Protein AF-A0A0F9THW4-F1 (afdb_monomer_lite)

Organism: NCBI:txid412755

Sequence (220 aa):
MDGPTQDQDSSSGDSSGDGAGTSNLKYTEEQGRTMVSDALAAAGRTDADLGAREQRLKDGELKTADDRAAWRRERDDADLEDARDDPAKTTSVNARIKAGAQADKIASQDQEIERLKAEGTADKTKLAEGTSKESAATLATKYGVSAVTLLESTDGSTAAMDKLAKQLRPVGEAQEPYSGITEGGGNTTEGEIMDAYNADPKNPAARAAYNKLREDKGWV

Structure (mmCIF, N/CA/C/O backbone):
data_AF-A0A0F9THW4-F1
#
_entry.id   AF-A0A0F9THW4-F1
#
loop_
_atom_site.group_PDB
_atom_site.id
_atom_site.type_symbol
_atom_site.label_atom_id
_atom_site.label_alt_id
_atom_site.label_comp_id
_atom_site.label_asym_id
_atom_site.label_entity_id
_atom_site.label_seq_id
_atom_site.pdbx_PDB_ins_code
_atom_site.Cartn_x
_atom_site.Cartn_y
_atom_site.Cartn_z
_atom_site.occupancy
_atom_site.B_iso_or_equiv
_atom_site.auth_seq_id
_atom_site.auth_comp_id
_atom_site.auth_asym_id
_atom_site.auth_atom_id
_atom_site.pdbx_PDB_model_num
ATOM 1 N N . MET A 1 1 ? 65.509 -1.013 12.011 1.00 37.28 1 MET A N 1
ATOM 2 C CA . MET A 1 1 ? 66.177 -0.089 12.944 1.00 37.28 1 MET A CA 1
ATOM 3 C C . MET A 1 1 ? 65.865 1.318 12.476 1.00 37.28 1 MET A C 1
ATOM 5 O O . MET A 1 1 ? 66.139 1.577 11.315 1.00 37.28 1 MET A O 1
ATOM 9 N N . ASP A 1 2 ? 65.246 2.256 13.180 1.00 47.12 2 ASP A N 1
ATOM 10 C CA . ASP A 1 2 ? 64.588 2.387 14.491 1.00 47.12 2 ASP A CA 1
ATOM 11 C C . ASP A 1 2 ? 63.723 3.663 14.312 1.00 47.12 2 ASP A C 1
ATOM 13 O O . ASP A 1 2 ? 64.188 4.617 13.696 1.00 47.12 2 ASP A O 1
ATOM 17 N N . GLY A 1 3 ? 62.397 3.628 14.465 1.00 35.12 3 GLY A N 1
ATOM 18 C CA . GLY A 1 3 ? 61.685 3.959 15.707 1.00 35.12 3 GLY A CA 1
ATOM 19 C C . GLY A 1 3 ? 61.376 5.473 15.806 1.00 35.12 3 GLY A C 1
ATOM 20 O O . GLY A 1 3 ? 62.322 6.254 15.858 1.00 35.12 3 GLY A O 1
ATOM 21 N N . PRO A 1 4 ? 60.104 5.933 15.827 1.00 46.00 4 PRO A N 1
ATOM 22 C CA . PRO A 1 4 ? 59.799 7.334 16.123 1.00 46.00 4 PRO A CA 1
ATOM 23 C C . PRO A 1 4 ? 60.080 7.649 17.600 1.00 46.00 4 PRO A C 1
ATOM 25 O O . PRO A 1 4 ? 59.631 6.935 18.496 1.00 46.00 4 PRO A O 1
ATOM 28 N N . THR A 1 5 ? 60.841 8.720 17.828 1.00 49.75 5 THR A N 1
ATOM 29 C CA . THR A 1 5 ? 61.233 9.245 19.139 1.00 49.75 5 THR A CA 1
ATOM 30 C C . THR A 1 5 ? 60.027 9.734 19.930 1.00 49.75 5 THR A C 1
ATOM 32 O O . THR A 1 5 ? 59.221 10.537 19.463 1.00 49.75 5 THR A O 1
ATOM 35 N N . GLN A 1 6 ? 59.940 9.204 21.142 1.00 40.69 6 GLN A N 1
ATOM 36 C CA . GLN A 1 6 ? 58.952 9.473 22.165 1.00 40.69 6 GLN A CA 1
ATOM 37 C C . GLN A 1 6 ? 59.560 10.505 23.121 1.00 40.69 6 GLN A C 1
ATOM 39 O O . GLN A 1 6 ? 60.427 10.149 23.913 1.00 40.69 6 GLN A O 1
ATOM 44 N N . ASP A 1 7 ? 59.120 11.760 23.048 1.00 40.72 7 ASP A N 1
ATOM 45 C CA . ASP A 1 7 ? 59.420 12.742 24.089 1.00 40.72 7 ASP A CA 1
ATOM 46 C C . ASP A 1 7 ? 58.301 12.700 25.131 1.00 40.72 7 ASP A C 1
ATOM 48 O O . ASP A 1 7 ? 57.157 13.098 24.896 1.00 40.72 7 ASP A O 1
ATOM 52 N N . GLN A 1 8 ? 58.651 12.130 26.283 1.00 45.66 8 GLN A N 1
ATOM 53 C CA . GLN A 1 8 ? 57.962 12.344 27.543 1.00 45.66 8 GLN A CA 1
ATOM 54 C C . GLN A 1 8 ? 58.295 13.753 28.031 1.00 45.66 8 GLN A C 1
ATOM 56 O O . GLN A 1 8 ? 59.467 14.112 28.078 1.00 45.66 8 GLN A O 1
ATOM 61 N N . ASP A 1 9 ? 57.299 14.482 28.531 1.00 35.84 9 ASP A N 1
ATOM 62 C CA . ASP A 1 9 ? 57.560 15.244 29.742 1.00 35.84 9 ASP A CA 1
ATOM 63 C C . ASP A 1 9 ? 56.362 15.263 30.685 1.00 35.84 9 ASP A C 1
ATOM 65 O O . ASP A 1 9 ? 55.194 15.230 30.293 1.00 35.84 9 ASP A O 1
ATOM 69 N N . SER A 1 10 ? 56.717 15.185 31.958 1.00 44.88 10 SER A N 1
ATOM 70 C CA . SER A 1 10 ? 55.904 14.695 33.062 1.00 44.88 10 SER A CA 1
ATOM 71 C C . SER A 1 10 ? 55.346 15.846 33.889 1.00 44.88 10 SER A C 1
ATOM 73 O O . SER A 1 10 ? 56.025 16.843 34.101 1.00 44.88 10 SER A O 1
ATOM 75 N N . SER A 1 11 ? 54.164 15.664 34.480 1.00 38.81 11 SER A N 1
ATOM 76 C CA . SER A 1 11 ? 53.832 16.332 35.745 1.00 38.81 11 SER A CA 1
ATOM 77 C C . SER A 1 11 ? 52.750 15.566 36.504 1.00 38.81 11 SER A C 1
ATOM 79 O O . SER A 1 11 ? 51.558 15.827 36.380 1.00 38.81 11 SER A O 1
ATOM 81 N N . SER A 1 12 ? 53.227 14.592 37.273 1.00 41.94 12 SER A N 1
ATOM 82 C CA . SER A 1 12 ? 52.948 14.363 38.694 1.00 41.94 12 SER A CA 1
ATOM 83 C C . SER A 1 12 ? 51.669 14.960 39.295 1.00 41.94 12 SER A C 1
ATOM 85 O O . SER A 1 12 ? 51.526 16.172 39.436 1.00 41.94 12 SER A O 1
ATOM 87 N N . GLY A 1 13 ? 50.823 14.066 39.802 1.00 34.03 13 GLY A N 1
ATOM 88 C CA . GLY A 1 13 ? 49.723 14.368 40.710 1.00 34.03 13 GLY A CA 1
ATOM 89 C C . GLY A 1 13 ? 49.216 13.087 41.364 1.00 34.03 13 GLY A C 1
ATOM 90 O O . GLY A 1 13 ? 48.126 12.625 41.049 1.00 34.03 13 GLY A O 1
ATOM 91 N N . ASP A 1 14 ? 50.045 12.482 42.216 1.00 39.62 14 ASP A N 1
ATOM 92 C CA . ASP A 1 14 ? 49.635 11.409 43.123 1.00 39.62 14 ASP A CA 1
ATOM 93 C C . ASP A 1 14 ? 48.741 11.996 44.225 1.00 39.62 14 ASP A C 1
ATOM 95 O O . ASP A 1 14 ? 49.124 12.924 44.942 1.00 39.62 14 ASP A O 1
ATOM 99 N N . SER A 1 15 ? 47.534 11.460 44.352 1.00 38.12 15 SER A N 1
ATOM 100 C CA . SER A 1 15 ? 46.814 11.413 45.620 1.00 38.12 15 SER A CA 1
ATOM 101 C C . SER A 1 15 ? 45.887 10.213 45.590 1.00 38.12 15 SER A C 1
ATOM 103 O O . SER A 1 15 ? 44.735 10.273 45.163 1.00 38.12 15 SER A O 1
ATOM 105 N N . SER A 1 16 ? 46.451 9.105 46.052 1.00 45.12 16 SER A N 1
ATOM 106 C CA . SER A 1 16 ? 45.721 7.990 46.640 1.00 45.12 16 SER A CA 1
ATOM 107 C C . SER A 1 16 ? 44.689 8.501 47.656 1.00 45.12 16 SER A C 1
ATOM 109 O O . SER A 1 16 ? 45.030 9.226 48.591 1.00 45.12 16 SER A O 1
ATOM 111 N N . GLY A 1 17 ? 43.428 8.116 47.471 1.00 33.97 17 GLY A N 1
ATOM 112 C CA . GLY A 1 17 ? 42.329 8.426 48.378 1.00 33.97 17 GLY A CA 1
ATOM 113 C C . GLY A 1 17 ? 41.222 7.393 48.232 1.00 33.97 17 GLY A C 1
ATOM 114 O O . GLY A 1 17 ? 40.386 7.491 47.338 1.00 33.97 17 GLY A O 1
ATOM 115 N N . ASP A 1 18 ? 41.266 6.391 49.108 1.00 40.03 18 ASP A N 1
ATOM 116 C CA . ASP A 1 18 ? 40.195 5.446 49.402 1.00 40.03 18 ASP A CA 1
ATOM 117 C C . ASP A 1 18 ? 38.815 6.110 49.465 1.00 40.03 18 ASP A C 1
ATOM 119 O O . ASP A 1 18 ? 38.633 7.158 50.086 1.00 40.03 18 ASP A O 1
ATOM 123 N N . GLY A 1 19 ? 37.806 5.442 48.907 1.00 35.78 19 GLY A N 1
ATOM 124 C CA . GLY A 1 19 ? 36.423 5.817 49.161 1.00 35.78 19 GLY A CA 1
ATOM 125 C C . GLY A 1 19 ? 35.458 5.304 48.113 1.00 35.78 19 GLY A C 1
ATOM 126 O O . GLY A 1 19 ? 35.061 6.036 47.211 1.00 35.78 19 GLY A O 1
ATOM 127 N N . ALA A 1 20 ? 35.011 4.060 48.279 1.00 48.88 20 ALA A N 1
ATOM 128 C CA . ALA A 1 20 ? 33.739 3.609 47.737 1.00 48.88 20 ALA A CA 1
ATOM 129 C C . ALA A 1 20 ? 32.611 4.490 48.309 1.00 48.88 20 ALA A C 1
ATOM 131 O O . ALA A 1 20 ? 32.015 4.189 49.339 1.00 48.88 20 ALA A O 1
ATOM 132 N N . GLY A 1 21 ? 32.344 5.616 47.654 1.00 35.38 21 GLY A N 1
ATOM 133 C CA . GLY A 1 21 ? 31.157 6.420 47.874 1.00 35.38 21 GLY A CA 1
ATOM 134 C C . GLY A 1 21 ? 30.058 5.907 46.961 1.00 35.38 21 GLY A C 1
ATOM 135 O O . GLY A 1 21 ? 29.957 6.339 45.816 1.00 35.38 21 GLY A O 1
ATOM 136 N N . THR A 1 22 ? 29.215 5.006 47.461 1.00 48.41 22 THR A N 1
ATOM 137 C CA . THR A 1 22 ? 27.848 4.864 46.951 1.00 48.41 22 THR A CA 1
ATOM 138 C C . THR A 1 22 ? 27.136 6.176 47.264 1.00 48.41 22 THR A C 1
ATOM 140 O O . THR A 1 22 ? 26.504 6.355 48.304 1.00 48.41 22 THR A O 1
ATOM 143 N N . SER A 1 23 ? 27.347 7.168 46.399 1.00 46.22 23 SER A N 1
ATOM 144 C CA . SER A 1 23 ? 26.672 8.447 46.488 1.00 46.22 23 SER A CA 1
ATOM 145 C C . SER A 1 23 ? 25.184 8.165 46.362 1.00 46.22 23 SER A C 1
ATOM 147 O O . SER A 1 23 ? 24.678 7.663 45.362 1.00 46.22 23 SER A O 1
ATOM 149 N N . ASN A 1 24 ? 24.502 8.422 47.467 1.00 46.53 24 ASN A N 1
ATOM 150 C CA . ASN A 1 24 ? 23.068 8.347 47.620 1.00 46.53 24 ASN A CA 1
ATOM 151 C C . ASN A 1 24 ? 22.466 9.402 46.671 1.00 46.53 24 ASN A C 1
ATOM 153 O O . ASN A 1 24 ? 22.269 10.553 47.066 1.00 46.53 24 ASN A O 1
ATOM 157 N N . LEU A 1 25 ? 22.279 9.055 45.390 1.00 47.03 25 LEU A N 1
ATOM 158 C CA . LEU A 1 25 ? 21.633 9.919 44.404 1.00 47.03 25 LEU A CA 1
ATOM 159 C C . LEU A 1 25 ? 20.165 10.066 44.810 1.00 47.03 25 LEU A C 1
ATOM 161 O O . LEU A 1 25 ? 19.300 9.280 44.428 1.00 47.03 25 LEU A O 1
ATOM 165 N N . LYS A 1 26 ? 19.879 11.100 45.604 1.00 50.25 26 LYS A N 1
ATOM 166 C CA . LYS A 1 26 ? 18.537 11.666 45.691 1.00 50.25 26 LYS A CA 1
ATOM 167 C C . LYS A 1 26 ? 18.220 12.269 44.325 1.00 50.25 26 LYS A C 1
ATOM 169 O O . LYS A 1 26 ? 18.555 13.422 44.077 1.00 50.25 26 LYS A O 1
ATOM 174 N N . TYR A 1 27 ? 17.605 11.473 43.454 1.00 47.34 27 TYR A N 1
ATOM 175 C CA . TYR A 1 27 ? 16.970 11.960 42.234 1.00 47.34 27 TYR A CA 1
ATOM 176 C C . TYR A 1 27 ? 15.921 12.998 42.636 1.00 47.34 27 TYR A C 1
ATOM 178 O O . TYR A 1 27 ? 14.891 12.662 43.220 1.00 47.34 27 TYR A O 1
ATOM 186 N N . THR A 1 28 ? 16.205 14.273 42.390 1.00 59.62 28 THR A N 1
ATOM 187 C CA . THR A 1 28 ? 15.199 15.328 42.506 1.00 59.62 28 THR A CA 1
ATOM 188 C C . THR A 1 28 ? 14.277 15.248 41.290 1.00 59.62 28 THR A C 1
ATOM 190 O O . THR A 1 28 ? 14.714 14.899 40.194 1.00 59.62 28 THR A O 1
ATOM 193 N N . GLU A 1 29 ? 12.988 15.559 41.455 1.00 56.59 29 GLU A N 1
ATOM 194 C CA . GLU A 1 29 ? 11.997 15.497 40.362 1.00 56.59 29 GLU A CA 1
ATOM 195 C C . GLU A 1 29 ? 12.420 16.306 39.119 1.00 56.59 29 GLU A C 1
ATOM 197 O O . GLU A 1 29 ? 12.074 15.957 37.990 1.00 56.59 29 GLU A O 1
ATOM 202 N N . GLU A 1 30 ? 13.225 17.351 39.313 1.00 54.59 30 GLU A N 1
ATOM 203 C CA . GLU A 1 30 ? 13.830 18.158 38.251 1.00 54.59 30 GLU A CA 1
ATOM 204 C C . GLU A 1 30 ? 14.810 17.363 37.372 1.00 54.59 30 GLU A C 1
ATOM 206 O O . GLU A 1 30 ? 14.763 17.485 36.150 1.00 54.59 30 GLU A O 1
ATOM 211 N N . GLN A 1 31 ? 15.634 16.491 37.965 1.00 53.62 31 GLN A N 1
ATOM 212 C CA . GLN A 1 31 ? 16.560 15.616 37.230 1.00 53.62 31 GLN A CA 1
ATOM 213 C C . GLN A 1 31 ? 15.820 14.514 36.461 1.00 53.62 31 GLN A C 1
ATOM 215 O O . GLN A 1 31 ? 16.242 14.115 35.377 1.00 53.62 31 GLN A O 1
ATOM 220 N N . GLY A 1 32 ? 14.682 14.048 36.987 1.00 54.19 32 GLY A N 1
ATOM 221 C CA . GLY A 1 32 ? 13.805 13.120 36.270 1.00 54.19 32 GLY A CA 1
ATOM 222 C C . GLY A 1 32 ? 13.195 13.757 35.019 1.00 54.19 32 GLY A C 1
ATOM 223 O O . GLY A 1 32 ? 13.164 13.136 33.960 1.00 54.19 32 GLY A O 1
ATOM 224 N N . ARG A 1 33 ? 12.765 15.023 35.105 1.00 53.59 33 ARG A N 1
ATOM 225 C CA . ARG A 1 33 ? 12.192 15.750 33.960 1.00 53.59 33 ARG A CA 1
ATOM 226 C C . ARG A 1 33 ? 13.216 16.029 32.864 1.00 53.59 33 ARG A C 1
ATOM 228 O O . ARG A 1 33 ? 12.872 15.895 31.692 1.00 53.59 33 ARG A O 1
ATOM 235 N N . THR A 1 34 ? 14.454 16.377 33.214 1.00 55.88 34 THR A N 1
ATOM 236 C CA . THR A 1 34 ? 15.512 16.599 32.216 1.00 55.88 34 THR A CA 1
ATOM 237 C C . THR A 1 34 ? 15.933 15.299 31.540 1.00 55.88 34 THR A C 1
ATOM 239 O O . THR A 1 34 ? 16.012 15.271 30.319 1.00 55.88 34 THR A O 1
ATOM 242 N N . MET A 1 35 ? 16.079 14.196 32.282 1.00 55.66 35 MET A N 1
ATOM 243 C CA . MET A 1 35 ? 16.373 12.887 31.683 1.00 55.66 35 MET A CA 1
ATOM 244 C C . MET A 1 35 ? 15.248 12.376 30.777 1.00 55.66 35 MET A C 1
ATOM 246 O O . MET A 1 35 ? 15.527 11.831 29.713 1.00 55.66 35 MET A O 1
ATOM 250 N N . VAL A 1 36 ? 13.980 12.574 31.154 1.00 58.28 36 VAL A N 1
ATOM 251 C CA . VAL A 1 36 ? 12.833 12.229 30.297 1.00 58.28 36 VAL A CA 1
ATOM 252 C C . VAL A 1 36 ? 12.801 13.118 29.051 1.00 58.28 36 VAL A C 1
ATOM 254 O O . VAL A 1 36 ? 12.586 12.609 27.956 1.00 58.28 36 VAL A O 1
ATOM 257 N N . SER A 1 37 ? 13.074 14.419 29.185 1.00 58.59 37 SER A N 1
ATOM 258 C CA . SER A 1 37 ? 13.155 15.349 28.052 1.00 58.59 37 SER A CA 1
ATOM 259 C C . SER A 1 37 ? 14.304 15.006 27.100 1.00 58.59 37 SER A C 1
ATOM 261 O O . SER A 1 37 ? 14.118 15.050 25.886 1.00 58.59 37 SER A O 1
ATOM 263 N N . ASP A 1 38 ? 15.468 14.628 27.625 1.00 55.91 38 ASP A N 1
ATOM 264 C CA . ASP A 1 38 ? 16.627 14.231 26.824 1.00 55.91 38 ASP A CA 1
ATOM 265 C C . ASP A 1 38 ? 16.417 12.868 26.162 1.00 55.91 38 ASP A C 1
ATOM 267 O O . ASP A 1 38 ? 16.781 12.695 25.001 1.00 55.91 38 ASP A O 1
ATOM 271 N N . ALA A 1 39 ? 15.768 11.919 26.843 1.00 57.22 39 ALA A N 1
ATOM 272 C CA . ALA A 1 39 ? 15.384 10.638 26.257 1.00 57.22 39 ALA A CA 1
ATOM 273 C C . ALA A 1 39 ? 14.330 10.808 25.150 1.00 57.22 39 ALA A C 1
ATOM 275 O O . ALA A 1 39 ? 14.456 10.188 24.096 1.00 57.22 39 ALA A O 1
ATOM 276 N N . LEU A 1 40 ? 13.334 11.684 25.336 1.00 59.38 40 LEU A N 1
ATOM 277 C CA . LEU A 1 40 ? 12.359 12.023 24.292 1.00 59.38 40 LEU A CA 1
ATOM 278 C C . LEU A 1 40 ? 13.002 12.779 23.124 1.00 59.38 40 LEU A C 1
ATOM 280 O O . LEU A 1 40 ? 12.673 12.513 21.970 1.00 59.38 40 LEU A O 1
ATOM 284 N N . ALA A 1 41 ? 13.939 13.690 23.392 1.00 58.97 41 ALA A N 1
ATOM 285 C CA . ALA A 1 41 ? 14.678 14.394 22.349 1.00 58.97 41 ALA A CA 1
ATOM 286 C C . ALA A 1 41 ? 15.615 13.450 21.580 1.00 58.97 41 ALA A C 1
ATOM 288 O O . ALA A 1 41 ? 15.739 13.567 20.361 1.00 58.97 41 ALA A O 1
ATOM 289 N N . ALA A 1 42 ? 16.253 12.498 22.264 1.00 58.41 42 ALA A N 1
ATOM 290 C CA . ALA A 1 42 ? 17.056 11.454 21.644 1.00 58.41 42 ALA A CA 1
ATOM 291 C C . ALA A 1 42 ? 16.184 10.522 20.793 1.00 58.41 42 ALA A C 1
ATOM 293 O O . ALA A 1 42 ? 16.520 10.293 19.634 1.00 58.41 42 ALA A O 1
ATOM 294 N N . ALA A 1 43 ? 15.037 10.064 21.303 1.00 58.53 43 ALA A N 1
ATOM 295 C CA . ALA A 1 43 ? 14.081 9.257 20.545 1.00 58.53 43 ALA A CA 1
ATOM 296 C C . ALA A 1 43 ? 13.591 9.995 19.285 1.00 58.53 43 ALA A C 1
ATOM 298 O O . ALA A 1 43 ? 13.730 9.474 18.184 1.00 58.53 43 ALA A O 1
ATOM 299 N N . GLY A 1 44 ? 13.168 11.259 19.411 1.00 60.16 44 GLY A N 1
ATOM 300 C CA . GLY A 1 44 ? 12.728 12.071 18.270 1.00 60.16 44 GLY A CA 1
ATOM 301 C C . GLY A 1 44 ? 13.830 12.363 17.241 1.00 60.16 44 GLY A C 1
ATOM 302 O O . GLY A 1 44 ? 13.559 12.430 16.044 1.00 60.16 44 GLY A O 1
ATOM 303 N N . ARG A 1 45 ? 15.094 12.493 17.673 1.00 60.62 45 ARG A N 1
ATOM 304 C CA . ARG A 1 45 ? 16.250 12.576 16.759 1.00 60.62 45 ARG A CA 1
ATOM 305 C C . ARG A 1 45 ? 16.521 11.248 16.054 1.00 60.62 45 ARG A C 1
ATOM 307 O O . ARG A 1 45 ? 16.913 11.263 14.894 1.00 60.62 45 ARG A O 1
ATOM 314 N N . THR A 1 46 ? 16.299 10.129 16.737 1.00 66.62 46 THR A N 1
ATOM 315 C CA . THR A 1 46 ? 16.494 8.783 16.180 1.00 66.62 46 THR A CA 1
ATOM 316 C C . THR A 1 46 ? 15.434 8.474 15.124 1.00 66.62 46 THR A C 1
ATOM 318 O O . THR A 1 46 ? 15.775 7.975 14.057 1.00 66.62 46 THR A O 1
ATOM 321 N N . ASP A 1 47 ? 14.179 8.858 15.363 1.00 63.34 47 ASP A N 1
ATOM 322 C CA . ASP A 1 47 ? 13.090 8.712 14.388 1.00 63.34 47 ASP A CA 1
ATOM 323 C C . ASP A 1 47 ? 13.311 9.587 13.146 1.00 63.34 47 ASP A C 1
ATOM 325 O O . ASP A 1 47 ? 13.122 9.135 12.016 1.00 63.34 47 ASP A O 1
ATOM 329 N N . ALA A 1 48 ? 13.773 10.828 13.333 1.00 67.44 48 ALA A N 1
ATOM 330 C CA . ALA A 1 48 ? 14.111 11.713 12.220 1.00 67.44 48 ALA A CA 1
ATOM 331 C C . ALA A 1 48 ? 15.299 11.188 11.393 1.00 67.44 48 ALA A C 1
ATOM 333 O O . ALA A 1 48 ? 15.281 11.278 10.164 1.00 67.44 48 ALA A O 1
ATOM 334 N N . ASP A 1 49 ? 16.319 10.624 12.045 1.00 64.69 49 ASP A N 1
ATOM 335 C CA . ASP A 1 49 ? 17.490 10.057 11.368 1.00 64.69 49 ASP A CA 1
ATOM 336 C C . ASP A 1 49 ? 17.155 8.740 10.647 1.00 64.69 49 ASP A C 1
ATOM 338 O O . ASP A 1 49 ? 17.606 8.511 9.522 1.00 64.69 49 ASP A O 1
ATOM 342 N N . LEU A 1 50 ? 16.282 7.911 11.230 1.00 66.12 50 LEU A N 1
ATOM 343 C CA . LEU A 1 50 ? 15.723 6.727 10.574 1.00 66.12 50 LEU A CA 1
ATOM 344 C C . LEU A 1 50 ? 14.909 7.108 9.336 1.00 66.12 50 LEU A C 1
ATOM 346 O O . LEU A 1 50 ? 15.174 6.564 8.266 1.00 66.12 50 LEU A O 1
ATOM 350 N N . GLY A 1 51 ? 14.007 8.088 9.444 1.00 70.06 51 GLY A N 1
ATOM 351 C CA . GLY A 1 51 ? 13.233 8.582 8.304 1.00 70.06 51 GLY A CA 1
ATOM 352 C C . GLY A 1 51 ? 14.122 9.164 7.200 1.00 70.06 51 GLY A C 1
ATOM 353 O O . GLY A 1 51 ? 13.951 8.845 6.024 1.00 70.06 51 GLY A O 1
ATOM 354 N N . ALA A 1 52 ? 15.143 9.949 7.559 1.00 67.12 52 ALA A N 1
ATOM 355 C CA . ALA A 1 52 ? 16.100 10.496 6.597 1.00 67.12 52 ALA A CA 1
ATOM 356 C C . ALA A 1 52 ? 16.949 9.406 5.920 1.00 67.12 52 ALA A C 1
ATOM 358 O O . ALA A 1 52 ? 17.260 9.503 4.729 1.00 67.12 52 ALA A O 1
ATOM 359 N N . ARG A 1 53 ? 17.333 8.356 6.653 1.00 63.06 53 ARG A N 1
ATOM 360 C CA . ARG A 1 53 ? 18.065 7.208 6.107 1.00 63.06 53 ARG A CA 1
ATOM 361 C C . ARG A 1 53 ? 17.191 6.377 5.173 1.00 63.06 53 ARG A C 1
ATOM 363 O O . ARG A 1 53 ? 17.656 5.999 4.102 1.00 63.06 53 ARG A O 1
ATOM 370 N N . GLU A 1 54 ? 15.949 6.124 5.555 1.00 69.88 54 GLU A N 1
ATOM 371 C CA . GLU A 1 54 ? 14.972 5.392 4.751 1.00 69.88 54 GLU A CA 1
ATOM 372 C C . GLU A 1 54 ? 14.666 6.143 3.449 1.00 69.88 54 GLU A C 1
ATOM 374 O O . GLU A 1 54 ? 14.681 5.558 2.368 1.00 69.88 54 GLU A O 1
ATOM 379 N N . GLN A 1 55 ? 14.537 7.468 3.523 1.00 68.12 55 GLN A N 1
ATOM 380 C CA . GLN A 1 55 ? 14.350 8.316 2.352 1.00 68.12 55 GLN A CA 1
ATOM 381 C C . GLN A 1 55 ? 15.586 8.344 1.443 1.00 68.12 55 GLN A C 1
ATOM 383 O O . GLN A 1 55 ? 15.449 8.202 0.235 1.00 68.12 55 GLN A O 1
ATOM 388 N N . ARG A 1 56 ? 16.807 8.407 1.996 1.00 63.78 56 ARG A N 1
ATOM 389 C CA . ARG A 1 56 ? 18.047 8.283 1.201 1.00 63.78 56 ARG A CA 1
ATOM 390 C C . ARG A 1 56 ? 18.187 6.922 0.522 1.00 63.78 56 ARG A C 1
ATOM 392 O O . ARG A 1 56 ? 18.681 6.866 -0.602 1.00 63.78 56 ARG A O 1
ATOM 399 N N . LEU A 1 57 ? 17.792 5.839 1.193 1.00 65.19 57 LEU A N 1
ATOM 400 C CA . LEU A 1 57 ? 17.786 4.496 0.608 1.00 65.19 57 LEU A CA 1
ATOM 401 C C . LEU A 1 57 ? 16.780 4.420 -0.542 1.00 65.19 57 LEU A C 1
ATOM 403 O O . LEU A 1 57 ? 17.140 3.976 -1.627 1.00 65.19 57 LEU A O 1
ATOM 407 N N . LYS A 1 58 ? 15.573 4.954 -0.340 1.00 67.62 58 LYS A N 1
ATOM 408 C CA . LYS A 1 58 ? 14.521 5.012 -1.358 1.00 67.62 58 LYS A CA 1
ATOM 409 C C . LYS A 1 58 ? 14.927 5.864 -2.563 1.00 67.62 58 LYS A C 1
ATOM 411 O O . LYS A 1 58 ? 14.777 5.431 -3.699 1.00 67.62 58 LYS A O 1
ATOM 416 N N . ASP A 1 59 ? 15.518 7.032 -2.326 1.00 65.88 59 ASP A N 1
ATOM 417 C CA . ASP A 1 59 ? 16.035 7.914 -3.377 1.00 65.88 59 ASP A CA 1
ATOM 418 C C . ASP A 1 59 ? 17.215 7.274 -4.131 1.00 65.88 59 ASP A C 1
ATOM 420 O O . ASP A 1 59 ? 17.361 7.456 -5.340 1.00 65.88 59 ASP A O 1
ATOM 424 N N . GLY A 1 60 ? 18.066 6.512 -3.434 1.00 61.78 60 GLY A N 1
ATOM 425 C CA . GLY A 1 60 ? 19.152 5.737 -4.037 1.00 61.78 60 GLY A CA 1
ATOM 426 C C . GLY A 1 60 ? 18.645 4.581 -4.903 1.00 61.78 60 GLY A C 1
ATOM 427 O O . GLY A 1 60 ? 19.129 4.384 -6.019 1.00 61.78 60 GLY A O 1
ATOM 428 N N . GLU A 1 61 ? 17.637 3.846 -4.436 1.00 64.00 61 GLU A N 1
ATOM 429 C CA . GLU A 1 61 ? 16.978 2.787 -5.206 1.00 64.00 61 GLU A CA 1
ATOM 430 C C . GLU A 1 61 ? 16.255 3.336 -6.438 1.00 64.00 61 GLU A C 1
ATOM 432 O O . GLU A 1 61 ? 16.386 2.753 -7.517 1.00 64.00 61 GLU A O 1
ATOM 437 N N . LEU A 1 62 ? 15.568 4.477 -6.305 1.00 60.59 62 LEU A N 1
ATOM 438 C CA . LEU A 1 62 ? 14.906 5.176 -7.410 1.00 60.59 62 LEU A CA 1
ATOM 439 C C . LEU A 1 62 ? 15.911 5.609 -8.480 1.00 60.59 62 LEU A C 1
ATOM 441 O O . LEU A 1 62 ? 15.729 5.263 -9.642 1.00 60.59 62 LEU A O 1
ATOM 445 N N . LYS A 1 63 ? 17.028 6.246 -8.096 1.00 63.91 63 LYS A N 1
ATOM 446 C CA . LYS A 1 63 ? 18.106 6.594 -9.042 1.00 63.91 63 LYS A CA 1
ATOM 447 C C . LYS A 1 63 ? 18.644 5.366 -9.773 1.00 63.91 63 LYS A C 1
ATOM 449 O O . LYS A 1 63 ? 18.774 5.374 -10.988 1.00 63.91 63 LYS A O 1
ATOM 454 N N . THR A 1 64 ? 18.867 4.269 -9.052 1.00 68.69 64 THR A N 1
ATOM 455 C CA . THR A 1 64 ? 19.364 3.021 -9.653 1.00 68.69 64 THR A CA 1
ATOM 456 C C . THR A 1 64 ? 18.321 2.360 -10.568 1.00 68.69 64 THR A C 1
ATOM 458 O O . THR A 1 64 ? 18.663 1.646 -11.513 1.00 68.69 64 THR A O 1
ATOM 461 N N . ALA A 1 65 ? 17.027 2.527 -10.288 1.00 71.50 65 ALA A N 1
ATOM 462 C CA . ALA A 1 65 ? 15.946 2.060 -11.151 1.00 71.50 65 ALA A CA 1
ATOM 463 C C . ALA A 1 65 ? 15.840 2.905 -12.430 1.00 71.50 65 ALA A C 1
ATOM 465 O O . ALA A 1 65 ? 15.785 2.328 -13.518 1.00 71.50 65 ALA A O 1
ATOM 466 N N . ASP A 1 66 ? 15.900 4.230 -12.307 1.00 73.81 66 ASP A N 1
ATOM 467 C CA . ASP A 1 66 ? 15.879 5.169 -13.431 1.00 73.81 66 ASP A CA 1
ATOM 468 C C . ASP A 1 66 ? 17.101 4.989 -14.341 1.00 73.81 66 ASP A C 1
ATOM 470 O O . ASP A 1 66 ? 16.946 4.891 -15.559 1.00 73.81 66 ASP A O 1
ATOM 474 N N . ASP A 1 67 ? 18.296 4.819 -13.769 1.00 73.12 67 ASP A N 1
ATOM 475 C CA . ASP A 1 67 ? 19.529 4.550 -14.520 1.00 73.12 67 ASP A CA 1
ATOM 476 C C . ASP A 1 67 ? 19.439 3.225 -15.295 1.00 73.12 67 ASP A C 1
ATOM 478 O O . ASP A 1 67 ? 19.825 3.135 -16.463 1.00 73.12 67 ASP A O 1
ATOM 482 N N . ARG A 1 68 ? 18.863 2.180 -14.684 1.00 72.25 68 ARG A N 1
ATOM 483 C CA . ARG A 1 68 ? 18.619 0.898 -15.368 1.00 72.25 68 ARG A CA 1
ATOM 484 C C . ARG A 1 68 ? 17.578 1.026 -16.475 1.00 72.25 68 ARG A C 1
ATOM 486 O O . ARG A 1 68 ? 17.720 0.368 -17.505 1.00 72.25 68 ARG A O 1
ATOM 493 N N . ALA A 1 69 ? 16.540 1.836 -16.282 1.00 79.00 69 ALA A N 1
ATOM 494 C CA . ALA A 1 69 ? 15.528 2.088 -17.301 1.00 79.00 69 ALA A CA 1
ATOM 495 C C . ALA A 1 69 ? 16.104 2.884 -18.483 1.00 79.00 69 ALA A C 1
ATOM 497 O O . ALA A 1 69 ? 15.829 2.547 -19.634 1.00 79.00 69 ALA A O 1
ATOM 498 N N . ALA A 1 70 ? 16.940 3.888 -18.210 1.00 77.50 70 ALA A N 1
ATOM 499 C CA . ALA A 1 70 ? 17.656 4.650 -19.226 1.00 77.50 70 ALA A CA 1
ATOM 500 C C . ALA A 1 70 ? 18.597 3.750 -20.039 1.00 77.50 70 ALA A C 1
ATOM 502 O O . ALA A 1 70 ? 18.518 3.739 -21.264 1.00 77.50 70 ALA A O 1
ATOM 503 N N . TRP A 1 71 ? 19.392 2.912 -19.367 1.00 77.75 71 TRP A N 1
ATOM 504 C CA . TRP A 1 71 ? 20.297 1.971 -20.031 1.00 77.75 71 TRP A CA 1
ATOM 505 C C . TRP A 1 71 ? 19.560 0.939 -20.897 1.00 77.75 71 TRP A C 1
ATOM 507 O O . TRP A 1 71 ? 20.005 0.603 -21.993 1.00 77.75 71 TRP A O 1
ATOM 517 N N . ARG A 1 72 ? 18.401 0.441 -20.438 1.00 81.62 72 ARG A N 1
ATOM 518 C CA . ARG A 1 72 ? 17.554 -0.456 -21.245 1.00 81.62 72 ARG A CA 1
ATOM 519 C C . ARG A 1 72 ? 17.056 0.230 -22.515 1.00 81.62 72 ARG A C 1
ATOM 521 O O . ARG A 1 72 ? 17.156 -0.372 -23.577 1.00 81.62 72 ARG A O 1
ATOM 528 N N . ARG A 1 73 ? 16.568 1.473 -22.410 1.00 85.56 73 ARG A N 1
ATOM 529 C CA . ARG A 1 73 ? 16.110 2.253 -23.572 1.00 85.56 73 ARG A CA 1
ATOM 530 C C . ARG A 1 73 ? 17.238 2.500 -24.564 1.00 85.56 73 ARG A C 1
ATOM 532 O O . ARG A 1 73 ? 17.060 2.226 -25.739 1.00 85.56 73 ARG A O 1
ATOM 539 N N . GLU A 1 74 ? 18.405 2.920 -24.084 1.00 85.94 74 GLU A N 1
ATOM 540 C CA . GLU A 1 74 ? 19.577 3.149 -24.933 1.00 85.94 74 GLU A CA 1
ATOM 541 C C . GLU A 1 74 ? 19.985 1.878 -25.696 1.00 85.94 74 GLU A C 1
ATOM 543 O O . GLU A 1 74 ? 20.292 1.930 -26.886 1.00 85.94 74 GLU A O 1
ATOM 548 N N . ARG A 1 75 ? 19.917 0.710 -25.042 1.00 85.62 75 ARG A N 1
ATOM 549 C CA . ARG A 1 75 ? 20.189 -0.576 -25.694 1.00 85.62 75 ARG A CA 1
ATOM 550 C C . ARG A 1 75 ? 19.110 -0.975 -26.699 1.00 85.62 75 ARG A C 1
ATOM 552 O O . ARG A 1 75 ? 19.434 -1.526 -27.744 1.00 85.62 75 ARG A O 1
ATOM 559 N N . ASP A 1 76 ? 17.842 -0.745 -26.377 1.00 87.19 76 ASP A N 1
ATOM 560 C CA . ASP A 1 76 ? 16.727 -1.043 -27.278 1.00 87.19 76 ASP A CA 1
ATOM 561 C C . ASP A 1 76 ? 16.758 -0.146 -28.528 1.00 87.19 76 ASP A C 1
ATOM 563 O O . ASP A 1 76 ? 16.519 -0.641 -29.629 1.00 87.19 76 ASP A O 1
ATOM 567 N 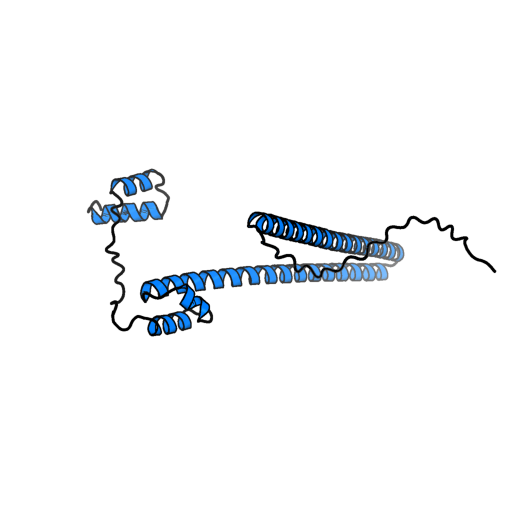N . ASP A 1 77 ? 17.133 1.127 -28.381 1.00 87.69 77 ASP A N 1
ATOM 568 C CA . ASP A 1 77 ? 17.326 2.064 -29.492 1.00 87.69 77 ASP A CA 1
ATOM 569 C C . ASP A 1 77 ? 18.529 1.660 -30.363 1.00 87.69 77 ASP A C 1
ATOM 571 O O . ASP A 1 77 ? 18.434 1.655 -31.592 1.00 87.69 77 ASP A O 1
ATOM 575 N N . ALA A 1 78 ? 19.640 1.245 -29.744 1.00 87.38 78 ALA A N 1
ATOM 576 C CA . ALA A 1 78 ? 20.803 0.724 -30.465 1.00 87.38 78 ALA A CA 1
ATOM 577 C C . ALA A 1 78 ? 20.483 -0.572 -31.236 1.00 87.38 78 ALA A C 1
ATOM 579 O O . ALA A 1 78 ? 20.869 -0.710 -32.397 1.00 87.38 78 ALA A O 1
ATOM 580 N N . ASP A 1 79 ? 19.739 -1.497 -30.621 1.00 85.06 79 ASP A N 1
ATOM 581 C CA . ASP A 1 79 ? 19.309 -2.750 -31.255 1.00 85.06 79 ASP A CA 1
ATOM 582 C C . ASP A 1 79 ? 18.332 -2.494 -32.425 1.00 85.06 79 ASP A C 1
ATOM 584 O O . ASP A 1 79 ? 18.304 -3.265 -33.387 1.00 85.06 79 ASP A O 1
ATOM 588 N N . LEU A 1 80 ? 17.524 -1.427 -32.365 1.00 88.94 80 LEU A N 1
ATOM 589 C CA . LEU A 1 80 ? 16.646 -1.012 -33.465 1.00 88.94 80 LEU A CA 1
ATOM 590 C C . LEU A 1 80 ? 17.422 -0.391 -34.631 1.00 88.94 80 LEU A C 1
ATOM 592 O O . LEU A 1 80 ? 17.099 -0.690 -35.781 1.00 88.94 80 LEU A O 1
ATOM 596 N N . GLU A 1 81 ? 18.438 0.432 -34.358 1.00 88.06 81 GLU A N 1
ATOM 597 C CA . GLU A 1 81 ? 19.272 1.019 -35.415 1.00 88.06 81 GLU A CA 1
ATOM 598 C C . GLU A 1 81 ? 20.124 -0.055 -36.117 1.00 88.06 81 GLU A C 1
ATOM 600 O O . GLU A 1 81 ? 20.223 -0.040 -37.342 1.00 88.06 81 GLU A O 1
ATOM 605 N N . ASP A 1 82 ? 20.654 -1.047 -35.387 1.00 87.56 82 ASP A N 1
ATOM 606 C CA . ASP A 1 82 ? 21.370 -2.195 -35.981 1.00 87.56 82 ASP A CA 1
ATOM 607 C C . ASP A 1 82 ? 20.447 -3.085 -36.836 1.00 87.56 82 ASP A C 1
ATOM 609 O O . ASP A 1 82 ? 20.842 -3.632 -37.868 1.00 87.56 82 ASP A O 1
ATOM 613 N N . ALA A 1 83 ? 19.177 -3.208 -36.440 1.00 88.44 83 ALA A N 1
ATOM 614 C CA . ALA A 1 83 ? 18.182 -3.999 -37.157 1.00 88.44 83 ALA A CA 1
ATOM 615 C C . ALA A 1 83 ? 17.501 -3.255 -38.319 1.00 88.44 83 ALA A C 1
ATOM 617 O O . ALA A 1 83 ? 16.697 -3.868 -39.023 1.00 88.44 83 ALA A O 1
ATOM 618 N N . ARG A 1 84 ? 17.805 -1.970 -38.537 1.00 87.69 84 ARG A N 1
ATOM 619 C CA . ARG A 1 84 ? 17.053 -1.053 -39.410 1.00 87.69 84 ARG A CA 1
ATOM 620 C C . ARG A 1 84 ? 16.822 -1.559 -40.836 1.00 87.69 84 ARG A C 1
ATOM 622 O O . ARG A 1 84 ? 15.740 -1.355 -41.385 1.00 87.69 84 ARG A O 1
ATOM 629 N N . ASP A 1 85 ? 17.814 -2.224 -41.421 1.00 92.50 85 ASP A N 1
ATOM 630 C CA . ASP A 1 85 ? 17.747 -2.738 -42.795 1.00 92.50 85 ASP A CA 1
ATOM 631 C C . ASP A 1 85 ? 17.242 -4.196 -42.875 1.00 92.50 85 ASP A C 1
ATOM 633 O O . ASP A 1 85 ? 17.098 -4.751 -43.966 1.00 92.50 85 ASP A O 1
ATOM 637 N N . ASP A 1 86 ? 16.937 -4.824 -41.733 1.00 90.75 86 ASP A N 1
ATOM 638 C CA . ASP A 1 86 ? 16.421 -6.191 -41.624 1.00 90.75 86 ASP A CA 1
ATOM 639 C C . ASP A 1 86 ? 15.016 -6.199 -40.975 1.00 90.75 86 ASP A C 1
ATOM 641 O O . ASP A 1 86 ? 14.864 -6.124 -39.745 1.00 90.75 86 ASP A O 1
ATOM 645 N N . PRO A 1 87 ? 13.949 -6.347 -41.784 1.00 88.75 87 PRO A N 1
ATOM 646 C CA . PRO A 1 87 ? 12.572 -6.361 -41.292 1.00 88.75 87 PRO A CA 1
ATOM 647 C C . PRO A 1 87 ? 12.277 -7.486 -40.289 1.00 88.75 87 PRO A C 1
ATOM 649 O O . PRO A 1 87 ? 11.436 -7.323 -39.396 1.00 88.75 87 PRO A O 1
ATOM 652 N N . ALA A 1 88 ? 12.954 -8.633 -40.410 1.00 88.75 88 ALA A N 1
ATOM 653 C CA . ALA A 1 88 ? 12.748 -9.768 -39.516 1.00 88.75 88 ALA A CA 1
ATOM 654 C C . ALA A 1 88 ? 13.366 -9.491 -38.139 1.00 88.75 88 ALA A C 1
ATOM 656 O O . ALA A 1 88 ? 12.714 -9.710 -37.112 1.00 88.75 88 ALA A O 1
ATOM 657 N N . LYS A 1 89 ? 14.578 -8.922 -38.106 1.00 85.81 89 LYS A N 1
ATOM 658 C CA . LYS A 1 89 ? 15.211 -8.481 -36.853 1.00 85.81 89 LYS A CA 1
ATOM 659 C C . LYS A 1 89 ? 14.447 -7.337 -36.199 1.00 85.81 89 LYS A C 1
ATOM 661 O O . LYS A 1 89 ? 14.184 -7.408 -35.001 1.00 85.81 89 LYS A O 1
ATOM 666 N N . THR A 1 90 ? 13.993 -6.355 -36.976 1.00 89.69 90 THR A N 1
ATOM 667 C CA . THR A 1 90 ? 13.188 -5.234 -36.462 1.00 89.69 90 THR A CA 1
ATOM 668 C C . THR A 1 90 ? 11.908 -5.739 -35.787 1.00 89.69 90 THR A C 1
ATOM 670 O O . THR A 1 90 ? 11.530 -5.281 -34.706 1.00 89.69 90 THR A O 1
ATOM 673 N N . THR A 1 91 ? 11.241 -6.731 -36.384 1.00 90.62 91 THR A N 1
ATOM 674 C CA . THR A 1 91 ? 10.036 -7.345 -35.803 1.00 90.62 91 THR A CA 1
ATOM 675 C C . THR A 1 91 ? 10.344 -8.050 -34.480 1.00 90.62 91 THR A C 1
ATOM 677 O O . THR A 1 91 ? 9.605 -7.889 -33.508 1.00 90.62 91 THR A O 1
ATOM 680 N N . SER A 1 92 ? 11.455 -8.788 -34.419 1.00 89.38 92 SER A N 1
ATOM 681 C CA . SER A 1 92 ? 11.907 -9.475 -33.204 1.00 89.38 92 SER A CA 1
ATOM 682 C C . SER A 1 92 ? 12.253 -8.500 -32.071 1.00 89.38 92 SER A C 1
ATOM 684 O O . SER A 1 92 ? 11.819 -8.697 -30.934 1.00 89.38 92 SER A O 1
ATOM 686 N N . VAL A 1 93 ? 12.994 -7.427 -32.368 1.00 87.81 93 VAL A N 1
ATOM 687 C CA . VAL A 1 93 ? 13.362 -6.393 -31.384 1.00 87.81 93 VAL A CA 1
ATOM 688 C C . VAL A 1 93 ? 12.109 -5.693 -30.850 1.00 87.81 93 VAL A C 1
ATOM 690 O O . VAL A 1 93 ? 11.915 -5.613 -29.638 1.00 87.81 93 VAL A O 1
ATOM 693 N N . ASN A 1 94 ? 11.179 -5.311 -31.729 1.00 89.06 94 ASN A N 1
ATOM 694 C CA . ASN A 1 94 ? 9.903 -4.718 -31.323 1.00 89.06 94 ASN A CA 1
ATOM 695 C C . ASN A 1 94 ? 9.049 -5.648 -30.449 1.00 89.06 94 ASN A C 1
ATOM 697 O O . ASN A 1 94 ? 8.399 -5.189 -29.507 1.00 89.06 94 ASN A O 1
ATOM 701 N N . ALA A 1 95 ? 9.023 -6.952 -30.741 1.00 90.19 95 ALA A N 1
ATOM 702 C CA . ALA A 1 95 ? 8.310 -7.925 -29.916 1.00 90.19 95 ALA A CA 1
ATOM 703 C C . ALA A 1 95 ? 8.916 -8.017 -28.505 1.00 90.19 95 ALA A C 1
ATOM 705 O O . ALA A 1 95 ? 8.176 -8.032 -27.520 1.00 90.19 95 ALA A O 1
ATOM 706 N N . ARG A 1 96 ? 10.251 -8.003 -28.402 1.00 88.88 96 ARG A N 1
ATOM 707 C CA . ARG A 1 96 ? 10.976 -7.998 -27.125 1.00 88.88 96 ARG A CA 1
ATOM 708 C C . ARG A 1 96 ? 10.680 -6.741 -26.303 1.00 88.88 96 ARG A C 1
ATOM 710 O O . ARG A 1 96 ? 10.347 -6.867 -25.128 1.00 88.88 96 ARG A O 1
ATOM 717 N N . ILE A 1 97 ? 10.738 -5.559 -26.921 1.00 89.06 97 ILE A N 1
ATOM 718 C CA . ILE A 1 97 ? 10.429 -4.275 -26.264 1.00 89.06 97 ILE A CA 1
ATOM 719 C C . ILE A 1 97 ? 8.996 -4.290 -25.717 1.00 89.06 97 ILE A C 1
ATOM 721 O O . ILE A 1 97 ? 8.757 -3.955 -24.557 1.00 89.06 97 ILE A O 1
ATOM 725 N N . LYS A 1 98 ? 8.028 -4.748 -26.523 1.00 89.12 98 LYS A N 1
ATOM 726 C CA . LYS A 1 98 ? 6.623 -4.857 -26.099 1.00 89.12 98 LYS A CA 1
ATOM 727 C C . LYS A 1 98 ? 6.430 -5.831 -24.939 1.00 89.12 98 LYS A C 1
ATOM 729 O O . LYS A 1 98 ? 5.686 -5.514 -24.014 1.00 89.12 98 LYS A O 1
ATOM 734 N N . ALA A 1 99 ? 7.083 -6.991 -24.977 1.00 86.44 99 ALA A N 1
ATOM 735 C CA . ALA A 1 99 ? 7.018 -7.966 -23.891 1.00 86.44 99 ALA A CA 1
ATOM 736 C C . ALA A 1 99 ? 7.611 -7.399 -22.588 1.00 86.44 99 ALA A C 1
ATOM 738 O O . ALA A 1 99 ? 7.011 -7.558 -21.527 1.00 86.44 99 ALA A O 1
ATOM 739 N N . GLY A 1 100 ? 8.733 -6.675 -22.678 1.00 83.50 100 GLY A N 1
ATOM 740 C CA . GLY A 1 100 ? 9.331 -5.969 -21.542 1.00 83.50 100 GLY A CA 1
ATOM 741 C C . GLY A 1 100 ? 8.387 -4.927 -20.939 1.00 83.50 100 GLY A C 1
ATOM 742 O O . GLY A 1 100 ? 8.115 -4.964 -19.744 1.00 83.50 100 GLY A O 1
ATOM 743 N N . ALA A 1 101 ? 7.788 -4.073 -21.774 1.00 84.31 101 ALA A N 1
ATOM 744 C CA . ALA A 1 101 ? 6.831 -3.062 -21.319 1.00 84.31 101 ALA A CA 1
ATOM 745 C C . ALA A 1 101 ? 5.578 -3.669 -20.657 1.00 84.31 101 ALA A C 1
ATOM 747 O O . ALA A 1 101 ? 5.030 -3.103 -19.710 1.00 84.31 101 ALA A O 1
ATOM 748 N N . GLN A 1 102 ? 5.110 -4.826 -21.137 1.00 84.50 102 GLN A N 1
ATOM 749 C CA . GLN A 1 102 ? 4.014 -5.555 -20.495 1.00 84.50 102 GLN A CA 1
ATOM 750 C C . GLN A 1 102 ? 4.421 -6.124 -19.133 1.00 84.50 102 GLN A C 1
ATOM 752 O O . GLN A 1 102 ? 3.643 -6.014 -18.188 1.00 84.50 102 GLN A O 1
ATOM 757 N N . ALA A 1 103 ? 5.625 -6.688 -19.016 1.00 80.75 103 ALA A N 1
ATOM 758 C CA . ALA A 1 103 ? 6.143 -7.196 -17.748 1.00 80.75 103 ALA A CA 1
ATOM 759 C C . ALA A 1 103 ? 6.294 -6.077 -16.703 1.00 80.75 103 ALA A C 1
ATOM 761 O O . ALA A 1 103 ? 5.851 -6.245 -15.568 1.00 80.75 103 ALA A O 1
ATOM 762 N N . ASP A 1 104 ? 6.822 -4.914 -17.096 1.00 80.12 104 ASP A N 1
ATOM 763 C CA . ASP A 1 104 ? 6.953 -3.751 -16.209 1.00 80.12 104 ASP A CA 1
ATOM 764 C C . ASP A 1 104 ? 5.576 -3.235 -15.746 1.00 80.12 104 ASP A C 1
ATOM 766 O O . ASP A 1 104 ? 5.388 -2.888 -14.578 1.00 80.12 104 ASP A O 1
ATOM 770 N N . LYS A 1 105 ? 4.571 -3.245 -16.636 1.00 80.62 105 LYS A N 1
ATOM 771 C CA . LYS A 1 105 ? 3.191 -2.882 -16.281 1.00 80.62 105 LYS A CA 1
ATOM 772 C C . LYS A 1 105 ? 2.585 -3.847 -15.261 1.00 80.62 105 LYS A C 1
ATOM 774 O O . LYS A 1 105 ? 1.929 -3.389 -14.330 1.00 80.62 105 LYS A O 1
ATOM 7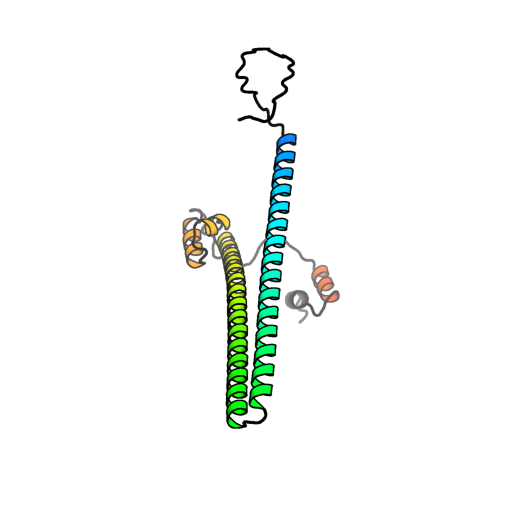79 N N . ILE A 1 106 ? 2.797 -5.152 -15.430 1.00 83.00 106 ILE A N 1
ATOM 780 C CA . ILE A 1 106 ? 2.327 -6.169 -14.478 1.00 83.00 106 ILE A CA 1
ATOM 781 C C . ILE A 1 106 ? 3.005 -5.961 -13.120 1.00 83.00 106 ILE A C 1
ATOM 783 O O . ILE A 1 106 ? 2.314 -5.873 -12.112 1.00 83.00 106 ILE A O 1
ATOM 787 N N . ALA A 1 107 ? 4.326 -5.770 -13.096 1.00 79.12 107 ALA A N 1
ATOM 788 C CA . ALA A 1 107 ? 5.066 -5.533 -11.858 1.00 79.12 107 ALA A CA 1
ATOM 789 C C . ALA A 1 107 ? 4.575 -4.279 -11.107 1.00 79.12 107 ALA A C 1
ATOM 791 O O . ALA A 1 107 ? 4.413 -4.308 -9.889 1.00 79.12 107 ALA A O 1
ATOM 792 N N . SER A 1 108 ? 4.280 -3.191 -11.828 1.00 78.81 108 SER A N 1
ATOM 793 C CA . SER A 1 108 ? 3.698 -1.982 -11.231 1.00 78.81 108 SER A CA 1
ATOM 794 C C . SER A 1 108 ? 2.292 -2.225 -10.667 1.00 78.81 108 SER A C 1
ATOM 796 O O . SER A 1 108 ? 1.964 -1.708 -9.600 1.00 78.81 108 SER A O 1
ATOM 798 N N . GLN A 1 109 ? 1.466 -3.024 -11.349 1.00 82.62 109 GLN A N 1
ATOM 799 C CA . GLN A 1 109 ? 0.141 -3.395 -10.850 1.00 82.62 109 GLN A CA 1
ATOM 800 C C . GLN A 1 109 ? 0.223 -4.278 -9.601 1.00 82.62 109 GLN A C 1
ATOM 802 O O . GLN A 1 109 ? -0.549 -4.065 -8.668 1.00 82.62 109 GLN A O 1
ATOM 807 N N . ASP A 1 110 ? 1.163 -5.222 -9.550 1.00 81.00 110 ASP A N 1
ATOM 808 C CA . ASP A 1 110 ? 1.368 -6.085 -8.385 1.00 81.00 110 ASP A CA 1
ATOM 809 C C . ASP A 1 110 ? 1.799 -5.277 -7.153 1.00 81.00 110 ASP A C 1
ATOM 811 O O . ASP A 1 110 ? 1.238 -5.470 -6.072 1.00 81.00 110 ASP A O 1
ATOM 815 N N . GLN A 1 111 ? 2.709 -4.309 -7.321 1.00 78.31 111 GLN A N 1
ATOM 816 C CA . GLN A 1 111 ? 3.099 -3.388 -6.245 1.00 78.31 111 GLN A CA 1
ATOM 817 C C . GLN A 1 111 ? 1.915 -2.560 -5.729 1.00 78.31 111 GLN A C 1
ATOM 819 O O . GLN A 1 111 ? 1.758 -2.390 -4.521 1.00 78.31 111 GLN A O 1
ATOM 824 N N . GLU A 1 112 ? 1.054 -2.066 -6.622 1.00 79.00 112 GLU A N 1
ATOM 825 C CA . GLU A 1 112 ? -0.134 -1.309 -6.220 1.00 79.00 112 GLU A CA 1
ATOM 826 C C . GLU A 1 112 ? -1.153 -2.194 -5.484 1.00 79.00 112 GLU A C 1
ATOM 828 O O . GLU A 1 112 ? -1.725 -1.780 -4.476 1.00 79.00 112 GLU A O 1
ATOM 833 N N . ILE A 1 113 ? -1.348 -3.440 -5.927 1.00 83.12 113 ILE A N 1
ATOM 834 C CA . ILE A 1 113 ? -2.195 -4.413 -5.223 1.00 83.12 113 ILE A CA 1
ATOM 835 C C . ILE A 1 113 ? -1.642 -4.700 -3.824 1.00 83.12 113 ILE A C 1
ATOM 837 O O . ILE A 1 113 ? -2.412 -4.800 -2.867 1.00 83.12 113 ILE A O 1
ATOM 841 N N . GLU A 1 114 ? -0.327 -4.850 -3.688 1.00 80.19 114 GLU A N 1
ATOM 842 C CA . GLU A 1 114 ? 0.322 -5.087 -2.401 1.00 80.19 114 GLU A CA 1
ATOM 843 C C . GLU A 1 114 ? 0.177 -3.881 -1.463 1.00 80.19 114 GLU A C 1
ATOM 845 O O . GLU A 1 114 ? -0.218 -4.054 -0.307 1.00 80.19 114 GLU A O 1
ATOM 850 N N . ARG A 1 115 ? 0.358 -2.657 -1.980 1.00 80.44 115 ARG A N 1
ATOM 851 C CA . ARG A 1 115 ? 0.102 -1.410 -1.243 1.00 80.44 115 ARG A CA 1
ATOM 852 C C . ARG A 1 115 ? -1.343 -1.330 -0.747 1.00 80.44 115 ARG A C 1
ATOM 854 O O . ARG A 1 115 ? -1.574 -1.118 0.442 1.00 80.44 115 ARG A O 1
ATOM 861 N N . LEU A 1 116 ? -2.316 -1.569 -1.628 1.00 76.62 116 LEU A N 1
ATOM 862 C CA . LEU A 1 116 ? -3.742 -1.546 -1.279 1.00 76.62 116 LEU A CA 1
ATOM 863 C C . LEU A 1 116 ? -4.116 -2.638 -0.267 1.00 76.62 116 LEU A C 1
ATOM 865 O O . LEU A 1 116 ? -4.964 -2.417 0.599 1.00 76.62 116 LEU A O 1
ATOM 869 N N . LYS A 1 117 ? -3.487 -3.819 -0.335 1.00 76.12 117 LYS A N 1
ATOM 870 C CA . LYS A 1 117 ? -3.665 -4.870 0.678 1.00 76.12 117 LYS A CA 1
ATOM 871 C C . LYS A 1 117 ? -3.125 -4.433 2.036 1.00 76.12 117 LYS A C 1
ATOM 873 O O . LYS A 1 117 ? -3.815 -4.638 3.033 1.00 76.12 117 LYS A O 1
ATOM 878 N N . ALA A 1 118 ? -1.937 -3.833 2.079 1.00 74.62 118 ALA A N 1
ATOM 879 C CA . ALA A 1 118 ? -1.349 -3.331 3.317 1.00 74.62 118 ALA A CA 1
ATOM 880 C C . ALA A 1 118 ? -2.242 -2.254 3.959 1.00 74.62 118 ALA A C 1
ATOM 882 O O . ALA A 1 118 ? -2.600 -2.370 5.134 1.00 74.62 118 ALA A O 1
ATOM 883 N N . GLU A 1 119 ? -2.710 -1.281 3.173 1.00 72.00 119 GLU A N 1
ATOM 884 C CA . GLU A 1 119 ? -3.646 -0.242 3.631 1.00 72.00 119 GLU A CA 1
ATOM 885 C C . GLU A 1 119 ? -4.966 -0.847 4.135 1.00 72.00 119 GLU A C 1
ATOM 887 O O . GLU A 1 119 ? -5.398 -0.574 5.257 1.00 72.00 119 GLU A O 1
ATOM 892 N N . GLY A 1 120 ? -5.552 -1.782 3.381 1.00 69.19 120 GLY A N 1
ATOM 893 C CA . GLY A 1 120 ? -6.790 -2.453 3.772 1.00 69.19 120 GLY A CA 1
ATOM 894 C C . GLY A 1 120 ? -6.678 -3.304 5.044 1.00 69.19 120 GLY A C 1
ATOM 895 O O . GLY A 1 120 ? -7.685 -3.520 5.720 1.00 69.19 120 GLY A O 1
ATOM 896 N N . THR A 1 121 ? -5.490 -3.803 5.401 1.00 66.75 121 THR A N 1
ATOM 897 C CA . THR A 1 121 ? -5.291 -4.509 6.681 1.00 66.75 121 THR A CA 1
ATOM 898 C C . THR A 1 121 ? -5.241 -3.561 7.874 1.00 66.75 121 THR A C 1
ATOM 900 O O . THR A 1 121 ? -5.835 -3.877 8.904 1.00 66.75 121 THR A O 1
ATOM 903 N N . ALA A 1 122 ? -4.618 -2.390 7.725 1.00 61.75 122 ALA A N 1
ATOM 904 C CA . ALA A 1 122 ? -4.546 -1.380 8.779 1.00 61.75 122 ALA A CA 1
ATOM 905 C C . ALA A 1 122 ? -5.919 -0.758 9.087 1.00 61.75 122 ALA A C 1
ATOM 907 O O . ALA A 1 122 ? -6.234 -0.475 10.243 1.00 61.75 122 ALA A O 1
ATOM 908 N N . ASP A 1 123 ? -6.763 -0.589 8.069 1.00 65.44 123 ASP A N 1
ATOM 909 C CA . ASP A 1 123 ? -8.118 -0.075 8.270 1.00 65.44 123 ASP A CA 1
ATOM 910 C C . ASP A 1 123 ? -9.034 -1.114 8.922 1.00 65.44 123 ASP A C 1
ATOM 912 O O . ASP A 1 123 ? -9.835 -0.770 9.790 1.00 65.44 123 ASP A O 1
ATOM 916 N N . LYS A 1 124 ? -8.883 -2.401 8.580 1.00 67.81 124 LYS A N 1
ATOM 917 C CA . LYS A 1 124 ? -9.666 -3.488 9.190 1.00 67.81 124 LYS A CA 1
ATOM 918 C C . LYS A 1 124 ? -9.362 -3.682 10.671 1.00 67.81 124 LYS A C 1
ATOM 920 O O . LYS A 1 124 ? -10.293 -3.941 11.430 1.00 67.81 124 LYS A O 1
ATOM 925 N N . THR A 1 125 ? -8.102 -3.565 11.091 1.00 70.25 125 THR A N 1
ATOM 926 C CA . THR A 1 125 ? -7.740 -3.677 12.513 1.00 70.25 125 THR A CA 1
ATOM 927 C C . THR A 1 125 ? -8.296 -2.507 13.315 1.00 70.25 125 THR A C 1
ATOM 929 O O . THR A 1 125 ? -8.937 -2.732 14.338 1.00 70.25 125 THR A O 1
ATOM 932 N N . LYS A 1 126 ? -8.178 -1.273 12.808 1.00 69.56 126 LYS A N 1
ATOM 933 C CA . LYS A 1 126 ? -8.784 -0.088 13.439 1.00 69.56 126 LYS A CA 1
ATOM 934 C C . LYS A 1 126 ? -10.306 -0.187 13.539 1.00 69.56 126 LYS A C 1
ATOM 936 O O . LYS A 1 126 ? -10.869 0.153 14.577 1.00 69.56 126 LYS A O 1
ATOM 941 N N . LEU A 1 127 ? -10.973 -0.671 12.488 1.00 71.25 127 LEU A N 1
ATOM 942 C CA . LEU A 1 127 ? -12.422 -0.891 12.505 1.00 71.25 127 LEU A CA 1
ATOM 943 C C . LEU A 1 127 ? -12.808 -1.954 13.535 1.00 71.25 127 LEU A C 1
ATOM 945 O O . LEU A 1 127 ? -13.696 -1.708 14.343 1.00 71.25 127 LEU A O 1
ATOM 949 N N . ALA A 1 128 ? -12.108 -3.092 13.560 1.00 73.81 128 ALA A N 1
ATOM 950 C CA . ALA A 1 128 ? -12.363 -4.165 14.518 1.00 73.81 128 ALA A CA 1
ATOM 951 C C . ALA A 1 128 ? -12.161 -3.711 15.975 1.00 73.81 128 ALA A C 1
ATOM 953 O O . ALA A 1 128 ? -12.985 -4.028 16.832 1.00 73.81 128 ALA A O 1
ATOM 954 N N . GLU A 1 129 ? -11.115 -2.927 16.254 1.00 78.81 129 GLU A N 1
ATOM 955 C CA . GLU A 1 129 ? -10.882 -2.325 17.572 1.00 78.81 129 GLU A CA 1
ATOM 956 C C . GLU A 1 129 ? -11.960 -1.304 17.957 1.00 78.81 129 GLU A C 1
ATOM 958 O O . GLU A 1 129 ? -12.356 -1.230 19.120 1.00 78.81 129 GLU A O 1
ATOM 963 N N . GLY A 1 130 ? -12.446 -0.508 17.002 1.00 77.56 130 GLY A N 1
ATOM 964 C CA . GLY A 1 130 ? -13.557 0.414 17.231 1.00 77.56 130 GLY A CA 1
ATOM 965 C C . GLY A 1 130 ? -14.843 -0.332 17.589 1.00 77.56 130 GLY A C 1
ATOM 966 O O . GLY A 1 130 ? -15.462 -0.055 18.616 1.00 77.56 130 GLY A O 1
ATOM 967 N N . THR A 1 131 ? -15.201 -1.345 16.795 1.00 81.00 131 THR A N 1
ATOM 968 C 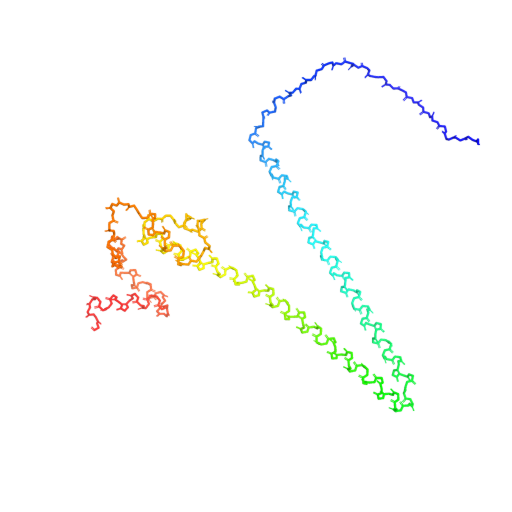CA . THR A 1 131 ? -16.422 -2.136 17.004 1.00 81.00 131 THR A CA 1
ATOM 969 C C . THR A 1 131 ? -16.379 -2.945 18.304 1.00 81.00 131 THR A C 1
ATOM 971 O O . THR A 1 131 ? -17.404 -3.081 18.980 1.00 81.00 131 THR A O 1
ATOM 974 N N . SER A 1 132 ? -15.211 -3.469 18.695 1.00 82.19 132 SER A N 1
ATOM 975 C CA . SER A 1 132 ? -15.063 -4.190 19.964 1.00 82.19 132 SER A CA 1
ATOM 976 C C . SER A 1 132 ? -15.219 -3.254 21.165 1.00 82.19 132 SER A C 1
ATOM 978 O O . SER A 1 132 ? -15.930 -3.601 22.109 1.00 82.19 132 SER A O 1
ATOM 980 N N . LYS A 1 133 ? -14.659 -2.036 21.111 1.00 86.88 133 LYS A N 1
ATOM 981 C CA . LYS A 1 133 ? -14.824 -1.014 22.161 1.00 86.88 133 LYS A CA 1
ATOM 982 C C . LYS A 1 133 ? -16.275 -0.560 22.311 1.00 86.88 133 LYS A C 1
ATOM 984 O O . LYS A 1 133 ? -16.768 -0.486 23.435 1.00 86.88 133 LYS A O 1
ATOM 989 N N . GLU A 1 134 ? -16.976 -0.311 21.207 1.00 85.00 134 GLU A N 1
ATOM 990 C CA . GLU A 1 134 ? -18.405 0.040 21.232 1.00 85.00 134 GLU A CA 1
ATOM 991 C C . GLU A 1 134 ? -19.264 -1.097 21.804 1.00 85.00 134 GLU A C 1
ATOM 993 O O . GLU A 1 134 ? -20.143 -0.872 22.644 1.00 85.00 134 GLU A O 1
ATOM 998 N N . SER A 1 135 ? -18.972 -2.339 21.405 1.00 85.62 135 SER A N 1
ATOM 999 C CA . SER A 1 135 ? -19.643 -3.529 21.937 1.00 85.62 135 SER A CA 1
ATOM 1000 C C . SER A 1 135 ? -19.407 -3.682 23.442 1.00 85.62 135 SER A C 1
ATOM 1002 O O . SER A 1 135 ? -20.354 -3.918 24.194 1.00 85.62 135 SER A O 1
ATOM 1004 N N . ALA A 1 136 ? -18.164 -3.501 23.898 1.00 85.19 136 ALA A N 1
ATOM 1005 C CA . ALA A 1 136 ? -17.800 -3.562 25.308 1.00 85.19 136 ALA A CA 1
ATOM 1006 C C . ALA A 1 136 ? -18.511 -2.484 26.129 1.00 85.19 136 ALA A C 1
ATOM 1008 O O . ALA A 1 136 ? -19.048 -2.796 27.188 1.00 85.19 136 ALA A O 1
ATOM 1009 N N . ALA A 1 137 ? -18.567 -1.242 25.635 1.00 85.69 137 ALA A N 1
ATOM 1010 C CA . ALA A 1 137 ? -19.275 -0.145 26.293 1.00 85.69 137 ALA A CA 1
ATOM 1011 C C . ALA A 1 137 ? -20.777 -0.442 26.429 1.00 85.69 137 ALA A C 1
ATOM 1013 O O . ALA A 1 137 ? -21.350 -0.289 27.505 1.00 85.69 137 ALA A O 1
ATOM 1014 N N . THR A 1 138 ? -21.397 -0.957 25.366 1.00 86.50 138 THR A N 1
ATOM 1015 C CA . THR A 1 138 ? -22.822 -1.314 25.369 1.00 86.50 138 THR A CA 1
ATOM 1016 C C . THR A 1 138 ? -23.125 -2.429 26.375 1.00 86.50 138 THR A C 1
ATOM 1018 O O . THR A 1 138 ? -24.092 -2.346 27.135 1.00 86.50 138 THR A O 1
ATOM 1021 N N . LEU A 1 139 ? -22.294 -3.476 26.418 1.00 85.38 139 LEU A N 1
ATOM 1022 C CA . LEU A 1 139 ? -22.455 -4.592 27.356 1.00 85.38 139 LEU A CA 1
ATOM 1023 C C . LEU A 1 139 ? -22.149 -4.175 28.801 1.00 85.38 139 LEU A C 1
ATOM 1025 O O . LEU A 1 139 ? -22.857 -4.589 29.718 1.00 85.38 139 LEU A O 1
ATOM 1029 N N . ALA A 1 140 ? -21.148 -3.322 29.000 1.00 85.88 140 ALA A N 1
ATOM 1030 C CA . ALA A 1 140 ? -20.807 -2.735 30.289 1.00 85.88 140 ALA A CA 1
ATOM 1031 C C . ALA A 1 140 ? -21.988 -1.978 30.899 1.00 85.88 140 ALA A C 1
ATOM 1033 O O . ALA A 1 140 ? -22.378 -2.262 32.030 1.00 85.88 140 ALA A O 1
ATOM 1034 N N . THR A 1 141 ? -22.619 -1.090 30.125 1.00 84.88 141 THR A N 1
ATOM 1035 C CA . THR A 1 141 ? -23.826 -0.373 30.557 1.00 84.88 141 THR A CA 1
ATOM 1036 C C . THR A 1 141 ? -24.992 -1.327 30.804 1.00 84.88 141 THR A C 1
ATOM 1038 O O . THR A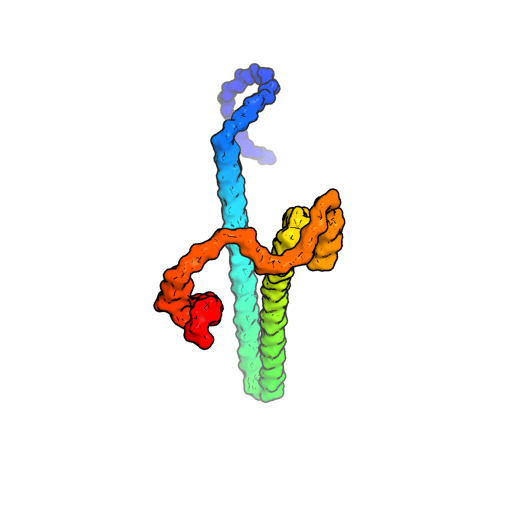 1 141 ? -25.691 -1.187 31.802 1.00 84.88 141 THR A O 1
ATOM 1041 N N . LYS A 1 142 ? -25.191 -2.323 29.931 1.00 85.06 142 LYS A N 1
ATOM 1042 C CA . LYS A 1 142 ? -26.311 -3.272 30.031 1.00 85.06 142 LYS A CA 1
ATOM 1043 C C . LYS A 1 142 ? -26.249 -4.172 31.268 1.00 85.06 142 LYS A C 1
ATOM 104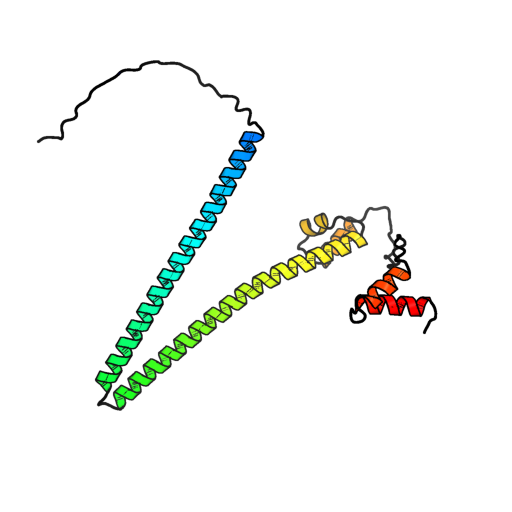5 O O . LYS A 1 142 ? -27.296 -4.546 31.786 1.00 85.06 142 LYS A O 1
ATOM 1050 N N . TYR A 1 143 ? -25.052 -4.577 31.688 1.00 83.31 143 TYR A N 1
ATOM 1051 C CA . TYR A 1 143 ? -24.864 -5.532 32.787 1.00 83.31 143 TYR A CA 1
ATOM 1052 C C . TYR A 1 143 ? -24.232 -4.913 34.043 1.00 83.31 143 TYR A C 1
ATOM 1054 O O . TYR A 1 143 ? -23.982 -5.641 35.002 1.00 83.31 143 TYR A O 1
ATOM 1062 N N . GLY A 1 144 ? -23.963 -3.603 34.046 1.00 81.25 144 GLY A N 1
ATOM 1063 C CA . GLY A 1 144 ? -23.341 -2.902 35.172 1.00 81.25 144 GLY A CA 1
ATOM 1064 C C . GLY A 1 144 ? -21.897 -3.338 35.446 1.00 81.25 144 GLY A C 1
ATOM 1065 O O . GLY A 1 144 ? -21.468 -3.363 36.597 1.00 81.25 144 GLY A O 1
ATOM 1066 N N . VAL A 1 145 ? -21.151 -3.725 34.408 1.00 85.38 145 VAL A N 1
ATOM 1067 C CA . VAL A 1 145 ? -19.769 -4.236 34.512 1.00 85.38 145 VAL A CA 1
ATOM 1068 C C . VAL A 1 145 ? -18.780 -3.292 33.826 1.00 85.38 145 VAL A C 1
ATOM 1070 O O . VAL A 1 145 ? -19.167 -2.472 33.004 1.00 85.38 145 VAL A O 1
ATOM 1073 N N . SER A 1 146 ? -17.485 -3.389 34.138 1.00 87.12 146 SER A N 1
ATOM 1074 C CA . SER A 1 146 ? -16.460 -2.540 33.511 1.00 87.12 146 SER A CA 1
ATOM 1075 C C . SER A 1 146 ? -16.174 -2.957 32.063 1.00 87.12 146 SER A C 1
ATOM 1077 O O . SER A 1 146 ? -15.795 -4.101 31.805 1.00 87.12 146 SER A O 1
ATOM 1079 N N . ALA A 1 147 ? -16.279 -2.011 31.121 1.00 84.94 147 ALA A N 1
ATOM 1080 C CA . ALA A 1 147 ? -15.923 -2.226 29.713 1.00 84.94 147 ALA A CA 1
ATOM 1081 C C . ALA A 1 147 ? -14.445 -2.612 29.536 1.00 84.94 147 ALA A C 1
ATOM 1083 O O . ALA A 1 147 ? -14.121 -3.434 28.682 1.00 84.94 147 ALA A O 1
ATOM 1084 N N . VAL A 1 148 ? -13.560 -2.062 30.377 1.00 87.38 148 VAL A N 1
ATOM 1085 C CA . VAL A 1 148 ? -12.124 -2.381 30.373 1.00 87.38 148 VAL A CA 1
ATOM 1086 C C . VAL A 1 148 ? -11.914 -3.851 30.723 1.00 87.38 148 VAL A C 1
ATOM 1088 O O . VAL A 1 148 ? -11.229 -4.566 30.002 1.00 87.38 148 VAL A O 1
ATOM 1091 N N . THR A 1 149 ? -12.597 -4.341 31.760 1.00 84.44 149 THR A N 1
ATOM 1092 C CA . THR A 1 149 ? -12.507 -5.745 32.175 1.00 84.44 149 THR A CA 1
ATOM 1093 C C . THR A 1 149 ? -13.023 -6.694 31.094 1.00 84.44 149 THR A C 1
ATOM 1095 O O . THR A 1 149 ? -12.435 -7.753 30.892 1.00 84.44 149 THR A O 1
ATOM 1098 N N . LEU A 1 150 ? -14.082 -6.318 30.365 1.00 86.94 150 LEU A N 1
ATOM 1099 C CA . LEU A 1 150 ? -14.583 -7.113 29.240 1.00 86.94 150 LEU A CA 1
ATOM 1100 C C . LEU A 1 150 ? -13.575 -7.190 28.087 1.00 86.94 150 LEU A C 1
ATOM 1102 O O . LEU A 1 150 ? -13.405 -8.263 27.516 1.00 86.94 150 LEU A O 1
ATOM 1106 N N . LEU A 1 151 ? -12.895 -6.090 27.761 1.00 88.44 151 LEU A N 1
ATOM 1107 C CA . LEU A 1 151 ? -11.899 -6.056 26.686 1.00 88.44 151 LEU A CA 1
ATOM 1108 C C . LEU A 1 151 ? -10.603 -6.786 27.057 1.00 88.44 151 LEU A C 1
ATOM 1110 O O . LEU A 1 151 ? -10.063 -7.503 26.227 1.00 88.44 151 LEU A O 1
ATOM 1114 N N . GLU A 1 152 ? -10.119 -6.642 28.292 1.00 88.31 152 GLU A N 1
ATOM 1115 C CA . GLU A 1 152 ? -8.873 -7.282 28.747 1.00 88.31 152 GLU A CA 1
ATOM 1116 C C . GLU A 1 152 ? -9.027 -8.788 28.993 1.00 88.31 152 GLU A C 1
ATOM 1118 O O . GLU A 1 152 ? -8.061 -9.541 28.893 1.00 88.31 152 GLU A O 1
ATOM 1123 N N . SER A 1 153 ? -10.242 -9.235 29.321 1.00 83.94 153 SER A N 1
ATOM 1124 C CA . SER A 1 153 ? -10.512 -10.626 29.707 1.00 83.94 153 SER A CA 1
ATOM 1125 C C . SER A 1 153 ? -11.151 -11.458 28.591 1.00 83.94 153 SER A C 1
ATOM 1127 O O . SER A 1 153 ? -11.516 -12.612 28.825 1.00 83.94 153 SER A O 1
ATOM 1129 N N . THR A 1 154 ? -11.329 -10.895 27.392 1.00 86.44 154 THR A N 1
ATOM 1130 C CA . THR A 1 154 ? -11.903 -11.602 26.237 1.00 86.44 154 THR A CA 1
ATOM 1131 C C . THR A 1 154 ? -11.091 -11.371 24.970 1.00 86.44 154 THR A C 1
ATOM 1133 O O . THR A 1 154 ? -10.219 -10.514 24.909 1.00 86.44 154 THR A O 1
ATOM 1136 N N . ASP A 1 155 ? -11.396 -12.140 23.929 1.00 82.56 155 ASP A N 1
ATOM 1137 C CA . ASP A 1 155 ? -10.811 -12.004 22.593 1.00 82.56 155 ASP A CA 1
ATOM 1138 C C . ASP A 1 155 ? -11.373 -10.809 21.795 1.00 82.56 155 ASP A C 1
ATOM 1140 O O . ASP A 1 155 ? -11.141 -10.697 20.592 1.00 82.56 155 ASP A O 1
ATOM 1144 N N . GLY A 1 156 ? -12.152 -9.930 22.436 1.00 75.25 156 GLY A N 1
ATOM 1145 C CA . GLY A 1 156 ? -12.819 -8.812 21.776 1.00 75.25 156 GLY A CA 1
ATOM 1146 C C . GLY A 1 156 ? -14.067 -9.213 20.980 1.00 75.25 156 GLY A C 1
ATOM 1147 O O . GLY A 1 156 ? -14.690 -8.350 20.357 1.00 75.25 156 GLY A O 1
ATOM 1148 N N . SER A 1 157 ? -14.480 -10.487 21.002 1.00 85.31 157 SER A N 1
ATOM 1149 C CA . SER A 1 157 ? -15.732 -10.916 20.378 1.00 85.31 157 SER A CA 1
ATOM 1150 C C . SER A 1 157 ? -16.939 -10.559 21.249 1.00 85.31 157 SER A C 1
ATOM 1152 O O . SER A 1 157 ? -16.949 -10.743 22.470 1.00 85.31 157 SER A O 1
ATOM 1154 N N . THR A 1 158 ? -18.019 -10.090 20.620 1.00 85.62 158 THR A N 1
ATOM 1155 C CA . THR A 1 158 ? -19.255 -9.711 21.326 1.00 85.62 158 THR A CA 1
ATOM 1156 C C . THR A 1 158 ? -19.842 -10.879 22.128 1.00 85.62 158 THR A C 1
ATOM 1158 O O . THR A 1 158 ? -20.377 -10.677 23.215 1.00 85.62 158 THR A O 1
ATOM 1161 N N . ALA A 1 159 ? -19.711 -12.113 21.629 1.00 85.12 159 ALA A N 1
ATOM 1162 C CA . ALA A 1 159 ? -20.212 -13.310 22.303 1.00 85.12 159 ALA A CA 1
ATOM 1163 C C . ALA A 1 159 ? -19.425 -13.642 23.583 1.00 85.12 159 ALA A C 1
ATOM 1165 O O . ALA A 1 159 ? -20.032 -13.983 24.603 1.00 85.12 159 ALA A O 1
ATOM 1166 N N . ALA A 1 160 ? -18.093 -13.528 23.553 1.00 85.75 160 ALA A N 1
ATOM 1167 C CA . ALA A 1 160 ? -17.264 -13.734 24.738 1.00 85.75 160 ALA A CA 1
ATOM 1168 C C . ALA A 1 160 ? -17.508 -12.635 25.781 1.00 85.75 160 ALA A C 1
ATOM 1170 O O . ALA A 1 160 ? -17.705 -12.948 26.958 1.00 85.75 160 ALA A O 1
ATOM 1171 N N . MET A 1 161 ? -17.590 -11.372 25.343 1.00 88.38 161 MET A N 1
ATOM 1172 C CA . MET A 1 161 ? -17.911 -10.241 26.216 1.00 88.38 161 MET A CA 1
ATOM 1173 C C . MET A 1 161 ? -19.285 -10.383 26.874 1.00 88.38 161 MET A C 1
ATOM 1175 O O . MET A 1 161 ? -19.403 -10.173 28.076 1.00 88.38 161 MET A O 1
ATOM 1179 N N . ASP A 1 162 ? -20.322 -10.789 26.136 1.00 86.19 162 ASP A N 1
ATOM 1180 C CA . ASP A 1 162 ? -21.671 -10.974 26.689 1.00 86.19 162 ASP A CA 1
ATOM 1181 C C . ASP A 1 162 ? -21.719 -12.124 27.709 1.00 86.19 162 ASP A C 1
ATOM 1183 O O . ASP A 1 162 ? -22.360 -12.011 28.756 1.00 86.19 162 ASP A O 1
ATOM 1187 N N . LYS A 1 163 ? -20.994 -13.221 27.454 1.00 88.06 163 LYS A N 1
ATOM 1188 C CA . LYS A 1 163 ? -20.886 -14.340 28.401 1.00 88.06 163 LYS A CA 1
ATOM 1189 C C . LYS A 1 163 ? -20.188 -13.918 29.694 1.00 88.06 163 LYS A C 1
ATOM 1191 O O . LYS A 1 163 ? -20.681 -14.244 30.774 1.00 88.06 163 LYS A O 1
ATOM 1196 N N . LEU A 1 164 ? -19.076 -13.192 29.588 1.00 86.62 164 LEU A N 1
ATOM 1197 C CA . LEU A 1 164 ? -18.330 -12.704 30.745 1.00 86.62 164 LEU A CA 1
ATOM 1198 C C . LEU A 1 164 ? -19.129 -11.651 31.524 1.00 86.62 164 LEU A C 1
ATOM 1200 O O . LEU A 1 164 ? -19.206 -11.726 32.747 1.00 86.62 164 LEU A O 1
ATOM 1204 N N . ALA A 1 165 ? -19.793 -10.722 30.834 1.00 86.25 165 ALA A N 1
ATOM 1205 C CA . ALA A 1 165 ? -20.625 -9.699 31.463 1.00 86.25 165 ALA A CA 1
ATOM 1206 C C . ALA A 1 165 ? -21.753 -10.311 32.307 1.00 86.25 165 ALA A C 1
ATOM 1208 O O . ALA A 1 165 ? -22.001 -9.872 33.427 1.00 86.25 165 ALA A O 1
ATOM 1209 N N . LYS A 1 166 ? -22.384 -11.390 31.824 1.00 86.94 166 LYS A N 1
ATOM 1210 C CA . LYS A 1 166 ? -23.386 -12.147 32.594 1.00 86.94 166 LYS A CA 1
ATOM 1211 C C . LYS A 1 166 ? -22.810 -12.824 33.839 1.00 86.94 166 LYS A C 1
ATOM 1213 O O . LYS A 1 166 ? -23.525 -12.944 34.828 1.00 86.94 166 LYS A O 1
ATOM 1218 N N . GLN A 1 167 ? -21.560 -13.286 33.786 1.00 84.69 167 GLN A N 1
ATOM 1219 C CA . GLN A 1 167 ? -20.881 -13.928 34.920 1.00 84.69 167 GLN A CA 1
ATOM 1220 C C . GLN A 1 167 ? -20.415 -12.917 35.971 1.00 84.69 167 GLN A C 1
ATOM 1222 O O . GLN A 1 167 ? -20.455 -13.217 37.160 1.00 84.69 167 GLN A O 1
ATOM 1227 N N . LEU A 1 168 ? -19.978 -11.737 35.528 1.00 81.06 168 LEU A N 1
ATOM 1228 C CA . LEU A 1 168 ? -19.502 -10.653 36.387 1.00 81.06 168 LEU A CA 1
ATOM 1229 C C . LEU A 1 168 ? -20.633 -9.792 36.960 1.00 81.06 168 LEU A C 1
ATOM 1231 O O . LEU A 1 168 ? -20.379 -8.982 37.850 1.00 81.06 168 LEU A O 1
ATOM 1235 N N . ARG A 1 169 ? -21.869 -9.954 36.466 1.00 75.94 169 ARG A N 1
ATOM 1236 C CA . ARG A 1 169 ? -23.031 -9.226 36.977 1.00 75.94 169 ARG A CA 1
ATOM 1237 C C . ARG A 1 169 ? -23.163 -9.466 38.490 1.00 75.94 169 ARG A C 1
ATOM 1239 O O . ARG A 1 169 ? -23.208 -10.628 38.905 1.00 75.94 169 ARG A O 1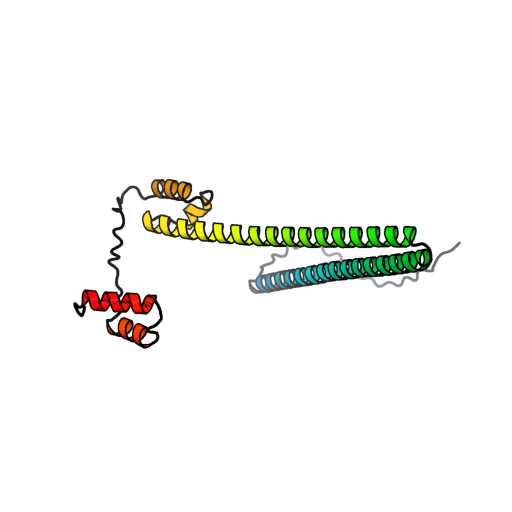
ATOM 1246 N N . PRO A 1 170 ? -23.265 -8.413 39.318 1.00 63.97 170 PRO A N 1
ATOM 1247 C CA . PRO A 1 170 ? -23.394 -8.571 40.760 1.00 63.97 170 PRO A CA 1
ATOM 1248 C C . PRO A 1 170 ? -24.619 -9.428 41.105 1.00 63.97 170 PRO A C 1
ATOM 1250 O O . PRO A 1 170 ? -25.738 -9.187 40.642 1.00 63.97 170 PRO A O 1
ATOM 1253 N N . VAL A 1 171 ? -24.392 -10.473 41.906 1.00 54.34 171 VAL A N 1
ATOM 1254 C CA . VAL A 1 171 ? -25.423 -11.402 42.387 1.00 54.34 171 VAL A CA 1
ATOM 1255 C C . VAL A 1 171 ? -26.280 -10.661 43.415 1.00 54.34 171 VAL A C 1
ATOM 1257 O O . VAL A 1 171 ? -26.008 -10.699 44.610 1.00 54.34 171 VAL A O 1
ATOM 1260 N N . GLY A 1 172 ? -27.276 -9.918 42.939 1.00 50.69 172 GLY A N 1
ATOM 1261 C CA . GLY A 1 172 ? -28.169 -9.133 43.794 1.00 50.69 172 GLY A CA 1
ATOM 1262 C C . GLY A 1 172 ? -29.129 -8.214 43.044 1.00 50.69 172 GLY A C 1
ATOM 1263 O O . GLY A 1 172 ? -30.226 -7.976 43.533 1.00 50.69 172 GLY A O 1
ATOM 1264 N N . GLU A 1 173 ? -28.790 -7.781 41.830 1.00 45.81 173 GLU A N 1
ATOM 1265 C CA . GLU A 1 173 ? -29.688 -6.970 41.006 1.00 45.81 173 GLU A CA 1
ATOM 1266 C C . GLU A 1 173 ? -30.030 -7.721 39.721 1.00 45.81 173 GLU A C 1
ATOM 1268 O O . GLU A 1 173 ? -29.263 -7.795 38.758 1.00 45.81 173 GLU A O 1
ATOM 1273 N N . ALA A 1 174 ? -31.229 -8.297 39.697 1.00 44.00 174 ALA A N 1
ATOM 1274 C CA . ALA A 1 174 ? -31.925 -8.475 38.439 1.00 44.00 174 ALA A CA 1
ATOM 1275 C C . ALA A 1 174 ? -32.267 -7.071 37.919 1.00 44.00 174 ALA A C 1
ATOM 1277 O O . ALA A 1 174 ? -33.341 -6.551 38.196 1.00 44.00 174 ALA A O 1
ATOM 1278 N N . GLN A 1 175 ? -31.343 -6.439 37.193 1.00 49.88 175 GLN A N 1
ATOM 1279 C CA . GLN A 1 175 ? -31.740 -5.387 36.268 1.00 49.88 175 GLN A CA 1
ATOM 1280 C C . GLN A 1 175 ? -32.633 -6.054 35.226 1.00 49.88 175 GLN A C 1
ATOM 1282 O O . GLN A 1 175 ? -32.184 -6.898 34.440 1.00 49.88 175 GLN A O 1
ATOM 1287 N N . GLU A 1 176 ? -33.922 -5.724 35.283 1.00 46.81 176 GLU A N 1
ATOM 1288 C CA . GLU A 1 176 ? -34.837 -5.949 34.176 1.00 46.81 176 GLU A CA 1
ATOM 1289 C C . GLU A 1 176 ? -34.201 -5.422 32.880 1.00 46.81 176 GLU A C 1
ATOM 1291 O O . GLU A 1 176 ? -33.392 -4.487 32.926 1.00 46.81 176 GLU A O 1
ATOM 1296 N N . PRO A 1 177 ? -34.498 -6.030 31.716 1.00 43.97 177 PRO A N 1
ATOM 1297 C CA . PRO A 1 177 ? -34.031 -5.496 30.448 1.00 43.97 177 PRO A CA 1
ATOM 1298 C C . PRO A 1 177 ? -34.397 -4.017 30.390 1.00 43.97 177 PRO A C 1
ATOM 1300 O O . PRO A 1 177 ? -35.570 -3.673 30.476 1.00 43.97 177 PRO A O 1
ATOM 1303 N N . TYR A 1 178 ? -33.371 -3.175 30.275 1.00 39.06 178 TYR A N 1
ATOM 1304 C CA . TYR A 1 178 ? -33.462 -1.732 30.117 1.00 39.06 178 TYR A CA 1
ATOM 1305 C C . TYR A 1 178 ? -34.469 -1.425 28.997 1.00 39.06 178 TYR A C 1
ATOM 1307 O O . TYR A 1 178 ? -34.122 -1.414 27.814 1.00 39.06 178 TYR A O 1
ATOM 1315 N N . SER A 1 179 ? -35.743 -1.217 29.343 1.00 41.41 179 SER A N 1
ATOM 1316 C CA . SER A 1 179 ? -36.635 -0.425 28.513 1.00 41.41 179 SER A CA 1
ATOM 1317 C C . SER A 1 179 ? -35.930 0.916 28.440 1.00 41.41 179 SER A C 1
ATOM 1319 O O . SER A 1 179 ? -35.700 1.503 29.492 1.00 41.41 179 SER A O 1
ATOM 1321 N N . GLY A 1 180 ? -35.483 1.346 27.262 1.00 40.28 180 GLY A N 1
ATOM 1322 C CA . GLY A 1 180 ? -34.681 2.560 27.056 1.00 40.28 180 GLY A CA 1
ATOM 1323 C C . GLY A 1 180 ? -35.393 3.875 27.394 1.00 40.28 180 GLY A C 1
ATOM 1324 O O . GLY A 1 180 ? -35.267 4.849 26.662 1.00 40.28 180 GLY A O 1
ATOM 1325 N N . ILE A 1 181 ? -36.161 3.902 28.476 1.00 42.25 181 ILE A N 1
ATOM 1326 C CA . ILE A 1 181 ? -36.709 5.074 29.126 1.00 42.25 181 ILE A CA 1
ATOM 1327 C C . ILE A 1 181 ? -35.680 5.460 30.182 1.00 42.25 181 ILE A C 1
ATOM 1329 O O . ILE A 1 181 ? -35.713 5.028 31.331 1.00 42.25 181 ILE A O 1
ATOM 1333 N N . THR A 1 182 ? -34.706 6.242 29.737 1.00 38.16 182 THR A N 1
ATOM 1334 C CA . THR A 1 182 ? -33.775 6.955 30.599 1.00 38.16 182 THR A CA 1
ATOM 1335 C C . THR A 1 182 ? -34.578 7.976 31.411 1.00 38.16 182 THR A C 1
ATOM 1337 O O . THR A 1 182 ? -34.765 9.117 30.992 1.00 38.16 182 THR A O 1
ATOM 1340 N N . GLU A 1 183 ? -35.096 7.571 32.570 1.00 42.69 183 GLU A N 1
ATOM 1341 C CA . GLU A 1 183 ? -35.513 8.499 33.622 1.00 42.69 183 GLU A CA 1
ATOM 1342 C C . GLU A 1 183 ? -34.246 9.131 34.210 1.00 42.69 183 GLU A C 1
ATOM 1344 O O . GLU A 1 183 ? -33.597 8.598 35.106 1.00 42.69 183 GLU A O 1
ATOM 1349 N N . GLY A 1 184 ? -33.840 10.252 33.612 1.00 32.38 184 GLY A N 1
ATOM 1350 C CA . GLY A 1 184 ? -32.611 10.947 33.971 1.00 32.38 184 GLY A CA 1
ATOM 1351 C C . GLY A 1 184 ? -32.398 12.247 33.201 1.00 32.38 184 GLY A C 1
ATOM 1352 O O . GLY A 1 184 ? -31.441 12.363 32.450 1.00 32.38 184 GLY A O 1
ATOM 1353 N N . GLY A 1 185 ? -33.292 13.218 33.403 1.00 37.41 185 GLY A N 1
ATOM 1354 C CA . GLY A 1 185 ? -32.923 14.631 33.551 1.00 37.41 185 GLY A CA 1
ATOM 1355 C C . GLY A 1 185 ? -32.181 15.315 32.401 1.00 37.41 185 GLY A C 1
ATOM 1356 O O . GLY A 1 185 ? -30.980 15.549 32.475 1.00 37.41 185 GLY A O 1
ATOM 1357 N N . GLY A 1 186 ? -32.935 15.785 31.414 1.00 38.78 186 GLY A N 1
ATOM 1358 C CA . GLY A 1 186 ? -32.473 16.799 30.476 1.00 38.78 186 GLY A CA 1
ATOM 1359 C C . GLY A 1 186 ? -33.669 17.407 29.773 1.00 38.78 186 GLY A C 1
ATOM 1360 O O . GLY A 1 186 ? -33.982 17.017 28.655 1.00 38.78 186 GLY A O 1
ATOM 1361 N N . ASN A 1 187 ? -34.367 18.321 30.449 1.00 44.91 187 ASN A N 1
ATOM 1362 C CA . ASN A 1 187 ? -35.306 19.229 29.800 1.00 44.91 187 ASN A CA 1
ATOM 1363 C C . ASN A 1 187 ? -34.521 20.039 28.760 1.00 44.91 187 ASN A C 1
ATOM 1365 O O . ASN A 1 187 ? -34.050 21.128 29.072 1.00 44.91 187 ASN A O 1
ATOM 1369 N N . THR A 1 188 ? -34.357 19.509 27.547 1.00 53.78 188 THR A N 1
ATOM 1370 C CA . THR A 1 188 ? -34.115 20.372 26.396 1.00 53.78 188 THR A CA 1
ATOM 1371 C C . THR A 1 188 ? -35.397 21.160 26.246 1.00 53.78 188 THR A C 1
ATOM 1373 O O . THR A 1 188 ? -36.477 20.606 26.025 1.00 53.78 188 THR A O 1
ATOM 1376 N N . THR A 1 189 ? -35.307 22.445 26.549 1.00 66.69 189 THR A N 1
ATOM 1377 C CA . THR A 1 189 ? -36.480 23.307 26.512 1.00 66.69 189 THR A CA 1
ATOM 1378 C C . THR A 1 189 ? -36.989 23.355 25.077 1.00 66.69 189 THR A C 1
ATOM 1380 O O . THR A 1 189 ? -36.218 23.291 24.124 1.00 66.69 189 THR A O 1
ATOM 1383 N N . GLU A 1 190 ? -38.305 23.457 24.908 1.00 71.75 190 GLU A N 1
ATOM 1384 C CA . GLU A 1 190 ? -38.965 23.602 23.604 1.00 71.75 190 GLU A CA 1
ATOM 1385 C C . GLU A 1 190 ? -38.257 24.635 22.699 1.00 71.75 190 GLU A C 1
ATOM 1387 O O . GLU A 1 190 ? -38.122 24.417 21.495 1.00 71.75 190 GLU A O 1
ATOM 1392 N N . GLY A 1 191 ? -37.715 25.700 23.305 1.00 72.00 191 GLY A N 1
ATOM 1393 C CA . GLY A 1 191 ? -36.902 26.716 22.638 1.00 72.00 191 GLY A CA 1
ATOM 1394 C C . GLY A 1 191 ? -35.612 26.188 22.005 1.00 72.00 191 GLY A C 1
ATOM 1395 O O . GLY A 1 191 ? -35.332 26.533 20.869 1.00 72.00 191 GLY A O 1
ATOM 1396 N N . GLU A 1 192 ? -34.867 25.292 22.652 1.00 76.50 192 GLU A N 1
ATOM 1397 C CA . GLU A 1 192 ? -33.600 24.763 22.114 1.00 76.50 192 GLU A CA 1
ATOM 1398 C C . GLU A 1 192 ? -33.820 23.856 20.896 1.00 76.50 192 GLU A C 1
ATOM 1400 O O . GLU A 1 192 ? -33.021 23.856 19.958 1.00 76.50 192 GLU A O 1
ATOM 1405 N N . ILE A 1 193 ? -34.935 23.117 20.873 1.00 77.44 193 ILE A N 1
ATOM 1406 C CA . ILE A 1 193 ? -35.329 22.290 19.723 1.00 77.44 193 ILE A CA 1
ATOM 1407 C C . ILE A 1 193 ? -35.751 23.185 18.549 1.00 77.44 193 ILE A C 1
ATOM 1409 O O . ILE A 1 193 ? -35.388 22.916 17.401 1.00 77.44 193 ILE A O 1
ATOM 1413 N N . MET A 1 194 ? -36.491 24.264 18.826 1.00 77.69 194 MET A N 1
ATOM 1414 C CA . MET A 1 194 ? -36.877 25.242 17.806 1.00 77.69 194 MET A CA 1
ATOM 1415 C C . MET A 1 194 ? -35.676 26.035 17.281 1.00 77.69 194 MET A C 1
ATOM 1417 O O . MET A 1 194 ? -35.564 26.217 16.071 1.00 77.69 194 MET A O 1
ATOM 1421 N N . ASP A 1 195 ? -34.755 26.451 18.148 1.00 77.81 195 ASP A N 1
ATOM 1422 C CA . ASP A 1 195 ? -33.553 27.200 17.778 1.00 77.81 195 ASP A CA 1
ATOM 1423 C C . ASP A 1 195 ? -32.591 26.341 16.953 1.00 77.81 195 ASP A C 1
ATOM 1425 O O . ASP A 1 195 ? -32.076 26.807 15.937 1.00 77.81 195 ASP A O 1
ATOM 1429 N N . ALA A 1 196 ? -32.412 25.063 17.304 1.00 78.25 196 ALA A N 1
ATOM 1430 C CA . ALA A 1 196 ? -31.614 24.128 16.512 1.00 78.25 196 ALA A CA 1
ATOM 1431 C C . ALA A 1 196 ? -32.219 23.877 15.119 1.00 78.25 196 ALA A C 1
ATOM 1433 O O . ALA A 1 196 ? -31.484 23.801 14.131 1.00 78.25 196 ALA A O 1
ATOM 1434 N N . TYR A 1 197 ? -33.550 23.786 15.018 1.00 84.94 197 TYR A N 1
ATOM 1435 C CA . TYR A 1 197 ? -34.239 23.655 13.731 1.00 84.94 197 TYR A CA 1
ATOM 1436 C C . TYR A 1 197 ? -34.182 24.946 12.903 1.00 84.94 197 TYR A C 1
ATOM 1438 O O . TYR A 1 197 ? -33.989 24.883 11.692 1.00 84.94 197 TYR A O 1
ATOM 1446 N N . ASN A 1 198 ? -34.299 26.116 13.535 1.00 84.56 198 ASN A N 1
ATOM 1447 C CA . ASN A 1 198 ? -34.190 27.411 12.860 1.00 84.56 198 ASN A CA 1
ATOM 1448 C C . ASN A 1 198 ? -32.753 27.708 12.398 1.00 84.56 198 ASN A C 1
ATOM 1450 O O . ASN A 1 198 ? -32.571 28.330 11.351 1.00 84.56 198 ASN A O 1
ATOM 1454 N N . ALA A 1 199 ? -31.744 27.258 13.150 1.00 83.56 199 ALA A N 1
ATOM 1455 C CA . ALA A 1 199 ? -30.335 27.416 12.804 1.00 83.56 199 ALA A CA 1
ATOM 1456 C C . ALA A 1 199 ? -29.926 26.550 11.601 1.00 83.56 199 ALA A C 1
ATOM 1458 O O . ALA A 1 199 ? -29.194 27.026 10.733 1.00 83.56 199 ALA A O 1
ATOM 1459 N N . ASP A 1 200 ? -30.414 25.306 11.516 1.00 80.56 200 ASP A N 1
ATOM 1460 C CA . ASP A 1 200 ? -30.212 24.448 10.343 1.00 80.56 200 ASP A CA 1
ATOM 1461 C C . ASP A 1 200 ? -31.403 23.497 10.089 1.00 80.56 200 ASP A C 1
ATOM 1463 O O . ASP A 1 200 ? -31.413 22.348 10.548 1.00 80.56 200 ASP A O 1
ATOM 1467 N N . PRO A 1 201 ? -32.386 23.922 9.270 1.00 83.06 201 PRO A N 1
ATOM 1468 C CA . PRO A 1 201 ? -33.562 23.110 8.949 1.00 83.06 201 PRO A CA 1
ATOM 1469 C C . PRO A 1 201 ? -33.252 21.856 8.118 1.00 83.06 201 PRO A C 1
ATOM 1471 O O . PRO A 1 201 ? -34.110 20.981 7.960 1.00 83.06 201 PRO A O 1
ATOM 1474 N N . LYS A 1 202 ? -32.057 21.775 7.515 1.00 85.94 202 LYS A N 1
ATOM 1475 C CA . LYS A 1 202 ? -31.640 20.641 6.679 1.00 85.94 202 LYS A CA 1
ATOM 1476 C C . LYS A 1 202 ? -30.902 19.578 7.483 1.00 85.94 202 LYS A C 1
ATOM 1478 O O . LYS A 1 202 ? -30.727 18.469 6.973 1.00 85.94 202 LYS A O 1
ATOM 1483 N N . ASN A 1 203 ? -30.518 19.876 8.724 1.00 82.25 203 ASN A N 1
ATOM 1484 C CA . ASN A 1 203 ? -29.904 18.905 9.610 1.00 82.25 203 ASN A CA 1
ATOM 1485 C C . ASN A 1 203 ? -30.918 17.794 9.966 1.00 82.25 203 ASN A C 1
ATOM 1487 O O . ASN A 1 203 ? -31.968 18.074 10.558 1.00 82.25 203 ASN A O 1
ATOM 1491 N N . PRO A 1 204 ? -30.627 16.519 9.639 1.00 78.44 204 PRO A N 1
ATOM 1492 C CA . PRO A 1 204 ? -31.550 15.414 9.881 1.00 78.44 204 PRO A CA 1
ATOM 1493 C C . PRO A 1 204 ? -31.847 15.198 11.372 1.00 78.44 204 PRO A C 1
ATOM 1495 O O . PRO A 1 204 ? -32.968 14.817 11.708 1.00 78.44 204 PRO A O 1
ATOM 1498 N N . ALA A 1 205 ? -30.897 15.485 12.268 1.00 75.69 205 ALA A N 1
ATOM 1499 C CA . ALA A 1 205 ? -31.089 15.345 13.710 1.00 75.69 205 ALA A CA 1
ATOM 1500 C C . ALA A 1 205 ? -32.008 16.441 14.277 1.00 75.69 205 ALA A C 1
ATOM 1502 O O . ALA A 1 205 ? -32.941 16.139 15.021 1.00 75.69 205 ALA A O 1
ATOM 1503 N N . ALA A 1 206 ? -31.806 17.699 13.865 1.00 80.06 206 ALA A N 1
ATOM 1504 C CA . ALA A 1 206 ? -32.645 18.824 14.289 1.00 80.06 206 ALA A CA 1
ATOM 1505 C C . ALA A 1 206 ? -34.085 18.683 13.769 1.00 80.06 206 ALA A C 1
ATOM 1507 O O . ALA A 1 206 ? -35.051 18.893 14.502 1.00 80.06 206 ALA A O 1
ATOM 1508 N N . ARG A 1 207 ? -34.241 18.235 12.518 1.00 82.06 207 ARG A N 1
ATOM 1509 C CA . ARG A 1 207 ? -35.550 17.965 11.915 1.00 82.06 207 ARG A CA 1
ATOM 1510 C C . ARG A 1 207 ? -36.286 16.808 12.596 1.00 82.06 207 ARG A C 1
ATOM 1512 O O . ARG A 1 207 ? -37.495 16.900 12.791 1.00 82.06 207 ARG A O 1
ATOM 1519 N N . ALA A 1 208 ? -35.587 15.734 12.966 1.00 84.56 208 ALA A N 1
ATOM 1520 C CA . ALA A 1 208 ? -36.189 14.623 13.703 1.00 84.56 208 ALA A CA 1
ATOM 1521 C C . ALA A 1 208 ? -36.664 15.057 15.101 1.00 84.56 208 ALA A C 1
ATOM 1523 O O . ALA A 1 208 ? -37.783 14.729 15.492 1.00 84.56 208 ALA A O 1
ATOM 1524 N N . ALA A 1 209 ? -35.857 15.850 15.815 1.00 83.56 209 ALA A N 1
ATOM 1525 C CA . ALA A 1 209 ? -36.224 16.395 17.121 1.00 83.56 209 ALA A CA 1
ATOM 1526 C C . ALA A 1 209 ? -37.439 17.340 17.041 1.00 83.56 209 ALA A C 1
ATOM 1528 O O . ALA A 1 209 ? -38.364 17.220 17.842 1.00 83.56 209 ALA A O 1
ATOM 1529 N N . TYR A 1 210 ? -37.483 18.225 16.039 1.00 83.00 210 TYR A N 1
ATOM 1530 C CA . TYR A 1 210 ? -38.609 19.138 15.818 1.00 83.00 210 TYR A CA 1
ATOM 1531 C C . TYR A 1 210 ? -39.903 18.412 15.421 1.00 83.00 210 TYR A C 1
ATOM 1533 O O . TYR A 1 210 ? -40.978 18.746 15.917 1.00 83.00 210 TYR A O 1
ATOM 1541 N N . ASN A 1 211 ? -39.821 17.389 14.565 1.00 85.88 211 ASN A N 1
ATOM 1542 C CA . ASN A 1 211 ? -40.992 16.590 14.199 1.00 85.88 211 ASN A CA 1
ATOM 1543 C C . ASN A 1 211 ? -41.562 15.834 15.402 1.00 85.88 211 ASN A C 1
ATOM 1545 O O . ASN A 1 211 ? -42.771 15.862 15.609 1.00 85.88 211 ASN A O 1
ATOM 1549 N N . LYS A 1 212 ? -40.695 15.248 16.235 1.00 84.88 212 LYS A N 1
ATOM 1550 C CA . LYS A 1 212 ? -41.112 14.591 17.477 1.00 84.88 212 LYS A CA 1
ATOM 1551 C C . LYS A 1 212 ? -41.788 15.574 18.441 1.00 84.88 212 LYS A C 1
ATOM 1553 O O . LYS A 1 212 ? -42.849 15.276 18.971 1.00 84.88 212 LYS A O 1
ATOM 1558 N N . LEU A 1 213 ? -41.236 16.783 18.594 1.00 84.38 213 LEU A N 1
ATOM 1559 C CA . LEU A 1 213 ? -41.855 17.853 19.386 1.00 84.38 213 LEU A CA 1
ATOM 1560 C C . LEU A 1 213 ? -43.246 18.239 18.850 1.00 84.38 213 LEU A C 1
ATOM 1562 O O . LEU A 1 213 ? -44.167 18.459 19.634 1.00 84.38 213 LEU A O 1
ATOM 1566 N N . ARG A 1 214 ? -43.416 18.319 17.524 1.00 85.06 214 ARG A N 1
ATOM 1567 C CA . ARG A 1 214 ? -44.716 18.613 16.902 1.00 85.06 214 ARG A CA 1
ATOM 1568 C C . ARG A 1 214 ? -45.742 17.499 17.108 1.00 85.06 214 ARG A C 1
ATOM 1570 O O . ARG A 1 214 ? -46.913 17.817 17.306 1.00 85.06 214 ARG A O 1
ATOM 1577 N N . GLU A 1 215 ? -45.317 16.239 17.064 1.00 83.00 215 GLU A N 1
ATOM 1578 C CA . GLU A 1 215 ? -46.161 15.073 17.356 1.00 83.00 215 GLU A CA 1
ATOM 1579 C C . GLU A 1 215 ? -46.589 15.064 18.831 1.00 83.00 215 GLU A C 1
ATOM 1581 O O . GLU A 1 215 ? -47.782 14.994 19.121 1.00 83.00 215 GLU A O 1
ATOM 1586 N N . ASP A 1 216 ? -45.647 15.266 19.757 1.00 80.19 216 ASP A N 1
ATOM 1587 C CA . ASP A 1 216 ? -45.912 15.305 21.203 1.00 80.19 216 ASP A CA 1
ATOM 1588 C C . ASP A 1 216 ? -46.832 16.479 21.607 1.00 80.19 216 ASP A C 1
ATOM 1590 O O . ASP A 1 216 ? -47.576 16.393 22.585 1.00 80.19 216 ASP A O 1
ATOM 1594 N N . LYS A 1 217 ? -46.810 17.587 20.850 1.00 80.56 217 LYS A N 1
ATOM 1595 C CA . LYS A 1 217 ? -47.656 18.778 21.068 1.00 80.56 217 LYS A CA 1
ATOM 1596 C C . LYS A 1 217 ? -48.986 18.743 20.308 1.00 80.56 217 LYS A C 1
ATOM 1598 O O . LYS A 1 217 ? -49.796 19.656 20.483 1.00 80.56 217 LYS A O 1
ATOM 1603 N N . GLY A 1 218 ? -49.219 17.730 19.470 1.00 75.75 218 GLY A N 1
ATOM 1604 C CA . GLY A 1 218 ? -50.430 17.622 18.651 1.00 75.75 218 GLY A CA 1
ATOM 1605 C C . GLY A 1 218 ? -50.564 18.732 17.603 1.00 75.75 218 GLY A C 1
ATOM 1606 O O . GLY A 1 218 ? -51.665 19.196 17.320 1.00 75.75 218 GLY A O 1
ATOM 1607 N N . TRP A 1 219 ? -49.443 19.212 17.057 1.00 73.62 219 TRP A N 1
ATOM 1608 C CA . TRP A 1 219 ? -49.402 20.220 15.984 1.00 73.62 219 TRP A CA 1
ATOM 1609 C C . TRP A 1 219 ? -49.382 19.594 14.579 1.00 73.62 219 TRP A C 1
ATOM 1611 O O . TRP A 1 219 ? -49.027 20.264 13.597 1.00 73.62 219 TRP A O 1
ATOM 1621 N N . VAL A 1 220 ? -49.695 18.301 14.490 1.00 57.31 220 VAL A N 1
ATOM 1622 C CA . VAL A 1 220 ? -49.799 17.487 13.271 1.00 57.31 220 VAL A CA 1
ATOM 1623 C C . VAL A 1 220 ? -51.082 16.677 13.349 1.00 57.31 220 VAL A C 1
ATOM 1625 O O . VAL A 1 220 ? -51.351 16.134 14.442 1.00 57.31 220 VAL A O 1
#

Secondary structure (DSSP, 8-state):
----------------------------HHHHHHHHHHHHHHHHHHHHHHHHHHHHHHHHHHHHHHHHHHHHHHHHHHHHHHTTT-HHHHHHHHHHHHHHHHHHHHHHHHHHHHHHHHHHHHHHHHHHHHHHHHHHHHHHHHHT--HHHHHHTS-S-HHHHHHHHHHHS-TT-------S---S-----HHHHHHHHHH-TT-HHHHHHHHHHHHHTT--

pLDDT: mean 70.36, std 16.91, range [32.38, 92.5]

Foldseek 3Di:
DDDDDDDDDDDDDDDDDDDPPPPPPPPDVVNVVVVVVVVVVVVVVVVVVVVVVVVVVVVVVVVVVVVVVVVVVVVLVVQCVVCVVPPVSNVVSVVVVVVVVVVVVVVVVVVVVVVVVVVVVVVVVVVLVVVLLVLLVVLCVQQVHDSVCLVVVDPSDSVSSNVVSVVPRPPPDPPDGPPVPPPDDDCPDPVNLVVLCVVPVPPPVSVVSVVVVCVVVVVD

Radius of gyration: 37.32 Å; chains: 1; bounding box: 117×42×92 Å